Protein AF-A0A2H0B295-F1 (afdb_monomer_lite)

Organism: NCBI:txid1974498

pLDDT: mean 87.44, std 8.26, range [57.25, 97.62]

Sequence (193 aa):
MLQNPQTRKVIRENSISFNIDDLDSDPQNAINDTKAYLEPMGMGFTVTKPEDLDSPEFLAFLAEKGLVNADGKIKSELNIRLKPVKGFYGCYQHIREQAGSKTLAGKLKNGLKIIKEFVAQAELTITRVFNTNPSHPGSIGYIDRLFLYTEDGTPEKTMFIGGLRNLIPDGEVEMAKGNVHGNFAAIWAEIFA

Radius of gyration: 18.51 Å; chains: 1; bounding box: 46×40×47 Å

Secondary structure (DSSP, 8-state):
-TT-HHHHHHHHHT---TTB--TTS-TTSPPPB--GGGTTTTS-EEESSGGGGGSHHHHHHHHHTT-B-TTSPBPTTPEEEEEESSS--TTTT-EEEETT-HHHHHHHHHHTTT-S-EEEEEPPPPEEEEE--TTS-EEEEEEEEEEEEEGGG-GGGEEEEEEEEEEEETTSHHHHTT-----TTPEEEEE--

Structure (mmCIF, N/CA/C/O backbone):
data_AF-A0A2H0B295-F1
#
_entry.id   AF-A0A2H0B295-F1
#
loop_
_atom_site.group_PDB
_atom_site.id
_atom_site.type_symbol
_atom_site.label_atom_id
_atom_site.label_alt_id
_atom_site.label_comp_id
_atom_site.label_asym_id
_atom_site.label_entity_id
_atom_site.label_seq_id
_atom_site.pdbx_PDB_ins_code
_atom_site.Cartn_x
_atom_site.Cartn_y
_atom_site.Cartn_z
_atom_site.occupancy
_atom_site.B_iso_or_equiv
_atom_site.auth_seq_id
_atom_site.auth_comp_id
_atom_site.auth_asym_id
_atom_site.auth_atom_id
_atom_site.pdbx_PDB_model_num
ATOM 1 N N . MET A 1 1 ? 5.224 14.344 -13.507 1.00 57.25 1 MET A N 1
ATOM 2 C CA . MET A 1 1 ? 4.606 13.401 -14.465 1.00 57.25 1 MET A CA 1
ATOM 3 C C . MET A 1 1 ? 3.081 13.533 -14.483 1.00 57.25 1 MET A C 1
ATOM 5 O O . MET A 1 1 ? 2.553 13.987 -15.482 1.00 57.25 1 MET A O 1
ATOM 9 N N . LEU A 1 2 ? 2.370 13.274 -13.378 1.00 69.12 2 LEU A N 1
ATOM 10 C CA . LEU A 1 2 ? 0.892 13.252 -13.348 1.00 69.12 2 LEU A CA 1
ATOM 11 C C . LEU A 1 2 ? 0.185 14.620 -13.367 1.00 69.12 2 LEU A C 1
ATOM 13 O O . LEU A 1 2 ? -1.038 14.664 -13.402 1.00 69.12 2 LEU A O 1
ATOM 17 N N . GLN A 1 3 ? 0.925 15.732 -13.346 1.00 75.31 3 GLN A N 1
ATOM 18 C CA . GLN A 1 3 ? 0.353 17.085 -13.423 1.00 75.31 3 GLN A CA 1
ATOM 19 C C . GLN A 1 3 ? -0.032 17.484 -14.859 1.00 75.31 3 GLN A C 1
ATOM 21 O O . GLN A 1 3 ? -0.862 18.369 -15.041 1.00 75.31 3 GLN A O 1
ATOM 26 N N . ASN A 1 4 ? 0.511 16.804 -15.876 1.00 81.56 4 ASN A N 1
ATOM 27 C CA . ASN A 1 4 ? 0.214 17.072 -17.282 1.00 81.56 4 ASN A CA 1
ATOM 28 C C . ASN A 1 4 ? -1.041 16.285 -17.740 1.00 81.56 4 ASN A C 1
ATOM 30 O O . ASN A 1 4 ? -1.013 15.051 -17.691 1.00 81.56 4 ASN A O 1
ATOM 34 N N . PRO A 1 5 ? -2.113 16.956 -18.213 1.00 83.56 5 PRO A N 1
ATOM 35 C CA . PRO A 1 5 ? -3.332 16.294 -18.695 1.00 83.56 5 PRO A CA 1
ATOM 36 C C . PRO A 1 5 ? -3.104 15.321 -19.856 1.00 83.56 5 PRO A C 1
ATOM 38 O O . PRO A 1 5 ? -3.696 14.246 -19.879 1.00 83.56 5 PRO A O 1
ATOM 41 N N . GLN A 1 6 ? -2.205 15.647 -20.789 1.00 84.31 6 GLN A N 1
ATOM 42 C CA . GLN A 1 6 ? -1.896 14.784 -21.930 1.00 84.31 6 GLN A CA 1
ATOM 43 C C . GLN A 1 6 ? -1.222 13.488 -21.478 1.00 84.31 6 GLN A C 1
ATOM 45 O O . GLN A 1 6 ? -1.548 12.412 -21.967 1.00 84.31 6 GLN A O 1
ATOM 50 N N . THR A 1 7 ? -0.319 13.571 -20.497 1.00 81.69 7 THR A N 1
ATOM 51 C CA . THR A 1 7 ? 0.276 12.376 -19.888 1.00 81.69 7 THR A CA 1
ATOM 52 C C . THR A 1 7 ? -0.790 11.516 -19.213 1.00 81.69 7 THR A C 1
ATOM 54 O O . THR A 1 7 ? -0.750 10.297 -19.342 1.00 81.69 7 THR A O 1
ATOM 57 N N . ARG A 1 8 ? -1.768 12.127 -18.527 1.00 82.00 8 ARG A N 1
ATOM 58 C CA . ARG A 1 8 ? -2.858 11.373 -17.891 1.00 82.00 8 ARG A CA 1
ATOM 59 C C . ARG A 1 8 ? -3.751 10.669 -18.907 1.00 82.00 8 ARG A C 1
ATOM 61 O O . ARG A 1 8 ? -4.079 9.507 -18.696 1.00 82.00 8 ARG A O 1
ATOM 68 N N . LYS A 1 9 ? -4.077 11.340 -20.016 1.00 82.31 9 LYS A N 1
ATOM 69 C CA . LYS A 1 9 ? -4.817 10.749 -21.136 1.00 82.31 9 LYS A CA 1
ATOM 70 C C . LYS A 1 9 ? -4.123 9.490 -21.661 1.00 82.31 9 LYS A C 1
ATOM 72 O O . LYS A 1 9 ? -4.734 8.432 -21.683 1.00 82.31 9 LYS A O 1
ATOM 77 N N . VAL A 1 10 ? -2.828 9.590 -21.972 1.00 83.50 10 VAL A N 1
ATOM 78 C CA . VAL A 1 10 ? -2.042 8.447 -22.469 1.00 83.50 10 VAL A CA 1
ATOM 79 C C . VAL A 1 10 ? -2.017 7.299 -21.457 1.00 83.50 10 VAL A C 1
ATOM 81 O O . VAL A 1 10 ? -2.161 6.145 -21.847 1.00 83.50 10 VAL A O 1
ATOM 84 N N . ILE A 1 11 ? -1.861 7.588 -20.159 1.00 79.94 11 ILE A N 1
ATOM 85 C CA . ILE A 1 11 ? -1.873 6.544 -19.122 1.00 79.94 11 ILE A CA 1
ATOM 86 C C . ILE A 1 11 ? -3.221 5.820 -19.080 1.00 79.94 11 ILE A C 1
ATOM 88 O O . ILE A 1 11 ? -3.221 4.600 -18.979 1.00 79.94 11 ILE A O 1
ATOM 92 N N . ARG A 1 12 ? -4.348 6.537 -19.166 1.00 80.25 12 ARG A N 1
ATOM 93 C CA . ARG A 1 12 ? -5.683 5.919 -19.193 1.00 80.25 12 ARG A CA 1
ATOM 94 C C . ARG A 1 12 ? -5.852 5.039 -20.422 1.00 80.25 12 ARG A C 1
ATOM 96 O O . ARG A 1 12 ? -6.137 3.861 -20.268 1.00 80.25 12 ARG A O 1
ATOM 103 N N . GLU A 1 13 ? -5.556 5.579 -21.604 1.00 80.50 13 GLU A N 1
ATOM 104 C CA . GLU A 1 13 ? -5.661 4.872 -22.892 1.00 80.50 13 GLU A CA 1
ATOM 105 C C . GLU A 1 13 ? -4.840 3.576 -22.956 1.00 80.50 13 GLU A C 1
ATOM 107 O O . GLU A 1 13 ? -5.193 2.666 -23.698 1.00 80.50 13 GLU A O 1
ATOM 112 N N . ASN A 1 14 ? -3.750 3.487 -22.188 1.00 78.69 14 ASN A N 1
ATOM 113 C CA . ASN A 1 14 ? -2.835 2.343 -22.199 1.00 78.69 14 ASN A CA 1
ATOM 114 C C . ASN A 1 14 ? -2.855 1.537 -20.892 1.00 78.69 14 ASN A C 1
ATOM 116 O O . ASN A 1 14 ? -2.051 0.617 -20.726 1.00 78.69 14 ASN A O 1
ATOM 120 N N . SER A 1 15 ? -3.731 1.873 -19.941 1.00 73.94 15 SER A N 1
ATOM 121 C CA . SER A 1 15 ? -3.853 1.102 -18.712 1.00 73.94 15 SER A CA 1
ATOM 122 C C . SER A 1 15 ? -4.728 -0.120 -18.945 1.00 73.94 15 SER A C 1
ATOM 124 O O . SER A 1 15 ? -5.894 -0.018 -19.305 1.00 73.94 15 SER A O 1
ATOM 126 N N . ILE A 1 16 ? -4.159 -1.290 -18.676 1.00 66.69 16 ILE A N 1
ATOM 127 C CA . ILE A 1 16 ? -4.881 -2.568 -18.651 1.00 66.69 16 ILE A CA 1
ATOM 128 C C . ILE A 1 16 ? -5.424 -2.903 -17.255 1.00 66.69 16 ILE A C 1
ATOM 130 O O . ILE A 1 16 ? -5.994 -3.970 -17.043 1.00 66.69 16 ILE A O 1
ATOM 134 N N . SER A 1 17 ? -5.186 -2.039 -16.266 1.00 65.06 17 SER A N 1
ATOM 135 C CA . SER A 1 17 ? -5.441 -2.342 -14.862 1.00 65.06 17 SER A CA 1
ATOM 136 C C . SER A 1 17 ? -6.772 -1.742 -14.406 1.00 65.06 17 SER A C 1
ATOM 138 O O . SER A 1 17 ? -6.927 -0.522 -14.404 1.00 65.06 17 SER A O 1
ATOM 140 N N . PHE A 1 18 ? -7.698 -2.595 -13.951 1.00 62.62 18 PHE A N 1
ATOM 141 C CA . PHE A 1 18 ? -9.074 -2.252 -13.531 1.00 62.62 18 PHE A CA 1
ATOM 142 C C . PHE A 1 18 ? -9.196 -1.200 -12.414 1.00 62.62 18 PHE A C 1
ATOM 144 O O . PHE A 1 18 ? -10.295 -0.767 -12.065 1.00 62.62 18 PHE A O 1
ATOM 151 N N . ASN A 1 19 ? -8.083 -0.855 -11.774 1.00 68.75 19 ASN A N 1
ATOM 152 C CA . ASN A 1 19 ? -7.998 0.127 -10.704 1.00 68.75 19 ASN A CA 1
ATOM 153 C C . ASN A 1 19 ? -7.760 1.558 -11.202 1.00 68.75 19 ASN A C 1
ATOM 155 O O . ASN A 1 19 ? -7.982 2.485 -10.427 1.00 68.75 19 ASN A O 1
ATOM 159 N N . ILE A 1 20 ? -7.313 1.758 -12.442 1.00 72.56 20 ILE A N 1
ATOM 160 C CA . ILE A 1 20 ? -7.183 3.098 -13.025 1.00 72.56 20 ILE A CA 1
ATOM 161 C C . ILE A 1 20 ? -8.553 3.563 -13.546 1.00 72.56 20 ILE A C 1
ATOM 163 O O . ILE A 1 20 ? -9.372 2.723 -13.912 1.00 72.56 20 ILE A O 1
ATOM 167 N N . ASP A 1 21 ? -8.829 4.877 -13.496 1.00 71.25 21 ASP A N 1
ATOM 168 C CA . ASP A 1 21 ? -10.070 5.475 -14.033 1.00 71.25 21 ASP A CA 1
ATOM 169 C C . ASP A 1 21 ? -10.447 4.917 -15.417 1.00 71.25 21 ASP A C 1
ATOM 171 O O . ASP A 1 21 ? -9.576 4.498 -16.183 1.00 71.25 21 ASP A O 1
ATOM 175 N N . ASP A 1 22 ? -11.737 4.989 -15.761 1.00 67.50 22 ASP A N 1
ATOM 176 C CA . ASP A 1 22 ? -12.211 4.615 -17.092 1.00 67.50 22 ASP A CA 1
ATOM 177 C C . ASP A 1 22 ? -11.533 5.426 -18.216 1.00 67.50 22 ASP A C 1
ATOM 179 O O . ASP A 1 22 ? -11.008 6.531 -18.023 1.00 67.50 22 ASP A O 1
ATOM 183 N N . LEU A 1 23 ? -11.537 4.842 -19.417 1.00 63.62 23 LEU A N 1
ATOM 184 C CA . LEU A 1 23 ? -10.945 5.435 -20.620 1.00 63.62 23 LEU A CA 1
ATOM 185 C C . LEU A 1 23 ? -11.586 6.783 -20.989 1.00 63.62 23 LEU A C 1
ATOM 187 O O . LEU A 1 23 ? -10.915 7.641 -21.562 1.00 63.62 23 LEU A O 1
ATOM 191 N N . ASP A 1 24 ? -12.855 6.969 -20.623 1.00 66.31 24 ASP A N 1
ATOM 192 C CA . ASP A 1 24 ? -13.668 8.134 -20.975 1.00 66.31 24 ASP A CA 1
ATOM 193 C C . ASP A 1 24 ? -13.585 9.278 -19.946 1.00 66.31 24 ASP A C 1
ATOM 195 O O . ASP A 1 24 ? -14.167 10.349 -20.146 1.00 66.31 24 ASP A O 1
ATOM 199 N N . SER A 1 25 ? -12.845 9.097 -18.847 1.00 73.50 25 SER A N 1
ATOM 200 C CA . SER A 1 25 ? -12.681 10.129 -17.825 1.00 73.50 25 SER A CA 1
ATOM 201 C C . SER A 1 25 ? -11.920 11.349 -18.349 1.00 73.50 25 SER A C 1
ATOM 203 O O . SER A 1 25 ? -10.882 11.248 -19.011 1.00 73.50 25 SER A O 1
ATOM 205 N N . ASP A 1 26 ? -12.410 12.541 -17.985 1.00 79.19 26 ASP A N 1
ATOM 206 C CA . ASP A 1 26 ? -11.801 13.817 -18.373 1.00 79.19 26 ASP A CA 1
ATOM 207 C C . ASP A 1 26 ? -10.280 13.822 -18.069 1.00 79.19 26 ASP A C 1
ATOM 209 O O . ASP A 1 26 ? -9.867 13.645 -16.914 1.00 79.19 26 ASP A O 1
ATOM 213 N N . PRO A 1 27 ? -9.404 14.040 -19.071 1.00 75.56 27 PRO A N 1
ATOM 214 C CA . PRO A 1 27 ? -7.960 14.194 -18.885 1.00 75.56 27 PRO A CA 1
ATOM 215 C C . PRO A 1 27 ? -7.561 15.246 -17.841 1.00 75.56 27 PRO A C 1
ATOM 217 O O . PRO A 1 27 ? -6.470 15.168 -17.267 1.00 75.56 27 PRO A O 1
ATOM 220 N N . GLN A 1 28 ? -8.419 16.229 -17.563 1.00 79.94 28 GLN A N 1
ATOM 221 C CA . GLN A 1 28 ? -8.210 17.209 -16.499 1.00 79.94 28 GLN A CA 1
ATOM 222 C C . GLN A 1 28 ? -8.338 16.602 -15.102 1.00 79.94 28 GLN A C 1
ATOM 224 O O . GLN A 1 28 ? -7.628 17.037 -14.194 1.00 79.94 28 GLN A O 1
ATOM 229 N N . ASN A 1 29 ? -9.143 15.553 -14.939 1.00 79.25 29 ASN A N 1
ATOM 230 C CA . ASN A 1 29 ? -9.256 14.844 -13.673 1.00 79.25 29 ASN A CA 1
ATOM 231 C C . ASN A 1 29 ? -7.930 14.170 -13.320 1.00 79.25 29 ASN A C 1
ATOM 233 O O . ASN A 1 29 ? -7.246 13.592 -14.175 1.00 79.25 29 ASN A O 1
ATOM 237 N N . ALA A 1 30 ? -7.581 14.212 -12.036 1.00 78.38 30 ALA A N 1
ATOM 238 C CA . ALA A 1 30 ? -6.479 13.422 -11.511 1.00 78.38 30 ALA A CA 1
ATOM 239 C C . ALA A 1 30 ? -6.752 11.930 -11.737 1.00 78.38 30 ALA A C 1
ATOM 241 O O . ALA A 1 30 ? -7.899 11.503 -11.654 1.00 78.38 30 ALA A O 1
ATOM 242 N N . ILE A 1 31 ? -5.700 11.154 -12.013 1.00 78.69 31 ILE A N 1
ATOM 243 C CA . ILE A 1 31 ? -5.840 9.701 -12.114 1.00 78.69 31 ILE A CA 1
ATOM 244 C C . ILE A 1 31 ? -6.188 9.150 -10.734 1.00 78.69 31 ILE A C 1
ATOM 246 O O . ILE A 1 31 ? -5.482 9.414 -9.756 1.00 78.69 31 ILE A O 1
ATOM 250 N N . ASN A 1 32 ? -7.240 8.351 -10.668 1.00 80.62 32 ASN A N 1
ATOM 251 C CA . ASN A 1 32 ? -7.519 7.491 -9.537 1.00 80.62 32 ASN A CA 1
ATOM 252 C C . ASN A 1 32 ? -6.853 6.127 -9.726 1.00 80.62 32 ASN A C 1
ATOM 254 O O . ASN A 1 32 ? -6.849 5.577 -10.818 1.00 80.62 32 ASN A O 1
ATOM 258 N N . ASP A 1 33 ? -6.324 5.575 -8.643 1.00 82.75 33 ASP A N 1
ATOM 259 C CA . ASP A 1 33 ? -5.921 4.175 -8.546 1.00 82.75 33 ASP A CA 1
ATOM 260 C C . ASP A 1 33 ? -6.749 3.581 -7.407 1.00 82.75 33 ASP A C 1
ATOM 262 O O . ASP A 1 33 ? -6.395 3.735 -6.233 1.00 82.75 33 ASP A O 1
ATOM 266 N N . THR A 1 34 ? -7.911 3.010 -7.722 1.00 87.56 34 THR A N 1
ATOM 267 C CA . THR A 1 34 ? -8.826 2.560 -6.682 1.00 87.56 34 THR A CA 1
ATOM 268 C C . THR A 1 34 ? -8.289 1.344 -5.941 1.00 87.56 34 THR A C 1
ATOM 270 O O . THR A 1 34 ? -7.825 0.368 -6.525 1.00 87.56 34 THR A O 1
ATOM 273 N N . LYS A 1 35 ? -8.396 1.395 -4.614 1.00 90.06 35 LYS A N 1
ATOM 274 C CA . LYS A 1 35 ? -8.066 0.276 -3.725 1.00 90.06 35 LYS A CA 1
ATOM 275 C C . LYS A 1 35 ? -9.303 -0.493 -3.252 1.00 90.06 35 LYS A C 1
ATOM 277 O O . LYS A 1 35 ? -9.174 -1.338 -2.374 1.00 90.06 35 LYS A O 1
ATOM 282 N N . ALA A 1 36 ? -10.476 -0.236 -3.842 1.00 88.94 36 ALA A N 1
ATOM 283 C CA . ALA A 1 36 ? -11.745 -0.846 -3.432 1.00 88.94 36 ALA A CA 1
ATOM 284 C C . ALA A 1 36 ? -11.720 -2.379 -3.511 1.00 88.94 36 ALA A C 1
ATOM 286 O O . ALA A 1 36 ? -12.341 -3.054 -2.702 1.00 88.94 36 ALA A O 1
ATOM 287 N N . TYR A 1 37 ? -10.949 -2.936 -4.445 1.00 87.75 37 TYR A N 1
ATOM 288 C CA . TYR A 1 37 ? -10.830 -4.382 -4.624 1.00 87.75 37 TYR A CA 1
ATOM 289 C C . TYR A 1 37 ? -9.989 -5.074 -3.540 1.00 87.75 37 TYR A C 1
ATOM 291 O O . TYR A 1 37 ? -10.018 -6.296 -3.435 1.00 87.75 37 TYR A O 1
ATOM 299 N N . LEU A 1 38 ? -9.222 -4.334 -2.729 1.00 91.25 38 LEU A N 1
ATOM 300 C CA . LEU A 1 38 ? -8.347 -4.941 -1.721 1.00 91.25 38 LEU A CA 1
ATOM 301 C C . LEU A 1 38 ? -9.131 -5.651 -0.613 1.00 91.25 38 LEU A C 1
ATOM 303 O O . LEU A 1 38 ? -8.669 -6.676 -0.122 1.00 91.25 38 LEU A O 1
ATOM 307 N N . GLU A 1 39 ? -10.293 -5.129 -0.231 1.00 92.19 39 GLU A N 1
ATOM 308 C CA . GLU A 1 39 ? -11.164 -5.766 0.759 1.00 92.19 39 GLU A CA 1
ATOM 309 C C . GLU A 1 39 ? -11.788 -7.080 0.258 1.00 92.19 39 GLU A C 1
ATOM 311 O O . GLU A 1 39 ? -11.559 -8.101 0.905 1.00 92.19 39 GLU A O 1
ATOM 316 N N . PRO A 1 40 ? -12.475 -7.144 -0.904 1.00 90.12 40 PRO A N 1
ATOM 317 C CA . PRO A 1 40 ? -13.020 -8.407 -1.406 1.00 90.12 40 PRO A CA 1
ATOM 318 C C . PRO A 1 40 ? -11.942 -9.443 -1.763 1.00 90.12 40 PRO A C 1
ATOM 320 O O . PRO A 1 40 ? -12.227 -10.635 -1.753 1.00 90.12 40 PRO A O 1
ATOM 323 N N . MET A 1 41 ? -10.696 -9.026 -2.027 1.00 88.06 41 MET A N 1
ATOM 324 C CA . MET A 1 41 ? -9.552 -9.944 -2.163 1.00 88.06 41 MET A CA 1
ATOM 325 C C . MET A 1 41 ? -8.996 -10.439 -0.812 1.00 88.06 41 MET A C 1
ATOM 327 O O . MET A 1 41 ? -7.999 -11.159 -0.785 1.00 88.06 41 MET A O 1
ATOM 331 N N . GLY A 1 42 ? -9.568 -10.018 0.320 1.00 91.06 42 GLY A N 1
ATOM 332 C CA . GLY A 1 42 ? -9.078 -10.346 1.661 1.00 91.06 42 GLY A CA 1
ATOM 333 C C . GLY A 1 42 ? -7.696 -9.760 1.959 1.00 91.06 42 GLY A C 1
ATOM 334 O O . GLY A 1 42 ? -6.986 -10.243 2.841 1.00 91.06 42 GLY A O 1
ATOM 335 N N . MET A 1 43 ? -7.267 -8.749 1.203 1.00 92.62 43 MET A N 1
ATOM 336 C CA . MET A 1 43 ? -5.954 -8.124 1.340 1.00 92.62 43 MET A CA 1
ATOM 337 C C . MET A 1 43 ? -5.991 -6.895 2.243 1.00 92.62 43 MET A C 1
ATOM 339 O O . MET A 1 43 ? -4.938 -6.488 2.728 1.00 92.62 43 MET A O 1
ATOM 343 N N . GLY A 1 44 ? -7.153 -6.287 2.462 1.00 95.62 44 GLY A N 1
ATOM 344 C CA . GLY A 1 44 ? -7.309 -5.109 3.306 1.00 95.62 44 GLY A CA 1
ATOM 345 C C . GLY A 1 44 ? -8.661 -5.053 3.998 1.00 95.62 44 GLY A C 1
ATOM 346 O O . GLY A 1 44 ? -9.526 -5.880 3.741 1.00 95.62 44 GLY A O 1
ATOM 347 N N . PHE A 1 45 ? -8.816 -4.064 4.869 1.00 97.31 45 PHE A N 1
ATOM 348 C CA . PHE A 1 45 ? -10.031 -3.821 5.637 1.00 97.31 45 PHE A CA 1
ATOM 349 C C . PHE A 1 45 ? -10.496 -2.383 5.430 1.00 97.31 45 PHE A C 1
ATOM 351 O O . PHE A 1 45 ? -9.687 -1.459 5.567 1.00 97.31 45 PHE A O 1
ATOM 358 N N . THR A 1 46 ? -11.762 -2.175 5.087 1.00 97.31 46 THR A N 1
ATOM 359 C CA . THR A 1 46 ? -12.289 -0.832 4.840 1.00 97.31 46 THR A CA 1
ATOM 360 C C . THR A 1 46 ? -12.474 -0.055 6.142 1.00 97.31 46 THR A C 1
ATOM 362 O O . THR A 1 46 ? -13.013 -0.541 7.128 1.00 97.31 46 THR A O 1
ATOM 365 N N . VAL A 1 47 ? -12.013 1.193 6.141 1.00 97.62 47 VAL A N 1
ATOM 366 C CA . VAL A 1 47 ? -12.028 2.118 7.274 1.00 97.62 47 VAL A CA 1
ATOM 367 C C . VAL A 1 47 ? -12.692 3.416 6.834 1.00 97.62 47 VAL A C 1
ATOM 369 O O . VAL A 1 47 ? -12.164 4.171 6.011 1.00 97.62 47 VAL A O 1
ATOM 372 N N . THR A 1 48 ? -13.848 3.693 7.420 1.00 96.69 48 THR A N 1
ATOM 373 C CA . THR A 1 48 ? -14.674 4.883 7.157 1.00 96.69 48 THR A CA 1
ATOM 374 C C . THR A 1 48 ? -14.701 5.843 8.341 1.00 96.69 48 THR A C 1
ATOM 376 O O . THR A 1 48 ? -15.000 7.027 8.182 1.00 96.69 48 THR A O 1
ATOM 379 N N . LYS A 1 49 ? -14.350 5.356 9.533 1.00 95.31 49 LYS A N 1
ATOM 380 C CA . LYS A 1 49 ? -14.277 6.131 10.772 1.00 95.31 49 LYS A CA 1
ATOM 381 C C . LYS A 1 49 ? -13.155 5.604 11.680 1.00 95.31 49 LYS A C 1
ATOM 383 O O . LYS A 1 49 ? -12.751 4.452 11.535 1.00 95.31 49 LYS A O 1
ATOM 388 N N . PRO A 1 50 ? -12.608 6.420 12.601 1.00 94.31 50 PRO A N 1
ATOM 389 C CA . PRO A 1 50 ? -11.512 5.989 13.469 1.00 94.31 50 PRO A CA 1
ATOM 390 C C . PRO A 1 50 ? -11.812 4.739 14.297 1.00 94.31 50 PRO A C 1
ATOM 392 O O . PRO A 1 50 ? -10.914 3.932 14.509 1.00 94.31 50 PRO A O 1
ATOM 395 N N . GLU A 1 51 ? -13.065 4.566 14.713 1.00 94.44 51 GLU A N 1
ATOM 396 C CA . GLU A 1 51 ? -13.520 3.453 15.548 1.00 94.44 51 GLU A CA 1
ATOM 397 C C . GLU A 1 51 ? -13.436 2.099 14.829 1.00 94.44 51 GLU A C 1
ATOM 399 O O . GLU A 1 51 ? -13.383 1.062 15.485 1.00 94.44 51 GLU A O 1
ATOM 404 N N . ASP A 1 52 ? -13.378 2.091 13.493 1.00 96.06 52 ASP A N 1
ATOM 405 C CA . ASP A 1 52 ? -13.234 0.858 12.713 1.00 96.06 52 ASP A CA 1
ATOM 406 C C . ASP A 1 52 ? -11.895 0.159 13.014 1.00 96.06 52 ASP A C 1
ATOM 408 O O . ASP A 1 52 ? -11.821 -1.066 12.962 1.00 96.06 52 ASP A O 1
ATOM 412 N N . LEU A 1 53 ? -10.852 0.909 13.400 1.00 93.81 53 LEU A N 1
ATOM 413 C CA . LEU A 1 53 ? -9.540 0.357 13.773 1.00 93.81 53 LEU A CA 1
ATOM 414 C C . LEU A 1 53 ? -9.523 -0.368 15.126 1.00 93.81 53 LEU A C 1
ATOM 416 O O . LEU A 1 53 ? -8.541 -1.039 15.436 1.00 93.81 53 LEU A O 1
ATOM 420 N N . ASP A 1 54 ? -10.587 -0.235 15.913 1.00 91.69 54 ASP A N 1
ATOM 421 C CA . ASP A 1 54 ? -10.766 -0.926 17.192 1.00 91.69 54 ASP A CA 1
ATOM 422 C C . ASP A 1 54 ? -11.920 -1.947 17.121 1.00 91.69 54 ASP A C 1
ATOM 424 O O . ASP A 1 54 ? -12.295 -2.551 18.129 1.00 91.69 54 ASP A O 1
ATOM 428 N N . SER A 1 55 ? -12.506 -2.136 15.933 1.00 94.38 55 SER A N 1
ATOM 429 C CA . SER A 1 55 ? -13.654 -3.017 15.732 1.00 94.38 55 SER A CA 1
ATOM 430 C C . SER A 1 55 ? -13.275 -4.503 15.859 1.00 94.38 55 SER A C 1
ATOM 432 O O . SER A 1 55 ? -12.163 -4.897 15.481 1.00 94.38 55 SER A O 1
ATOM 434 N N . PRO A 1 56 ? -14.186 -5.364 16.356 1.00 94.75 56 PRO A N 1
ATOM 435 C CA . PRO A 1 56 ? -13.979 -6.812 16.359 1.00 94.75 56 PRO A CA 1
ATOM 436 C C . PRO A 1 56 ? -13.654 -7.376 14.971 1.00 94.75 56 PRO A C 1
ATOM 438 O O . PRO A 1 56 ? -12.842 -8.291 14.852 1.00 94.75 56 PRO A O 1
ATOM 441 N N . GLU A 1 57 ? -14.247 -6.812 13.921 1.00 95.44 57 GLU A N 1
ATOM 442 C CA . GLU A 1 57 ? -14.048 -7.214 12.532 1.00 95.44 57 GLU A CA 1
ATOM 443 C C . GLU A 1 57 ? -12.626 -6.899 12.055 1.00 95.44 57 GLU A C 1
ATOM 445 O O . GLU A 1 57 ? -11.982 -7.741 11.427 1.00 95.44 57 GLU A O 1
ATOM 450 N N . PHE A 1 58 ? -12.089 -5.729 12.408 1.00 95.31 58 PHE A N 1
ATOM 451 C CA . PHE A 1 58 ? -10.705 -5.384 12.091 1.00 95.31 58 PHE A CA 1
ATOM 452 C C . PHE A 1 58 ? -9.708 -6.266 12.849 1.00 95.31 58 PHE A C 1
ATOM 454 O O . PHE A 1 58 ? -8.719 -6.727 12.275 1.00 95.31 58 PHE A O 1
ATOM 461 N N . LEU A 1 59 ? -9.975 -6.560 14.125 1.00 94.00 59 LEU A N 1
ATOM 462 C CA . LEU A 1 59 ? -9.154 -7.490 14.904 1.00 94.00 59 LEU A CA 1
ATOM 463 C C . LEU A 1 59 ? -9.192 -8.906 14.321 1.00 94.00 59 LEU A C 1
ATOM 465 O O . LEU A 1 59 ? -8.149 -9.554 14.245 1.00 94.00 59 LEU A O 1
ATOM 469 N N . ALA A 1 60 ? -10.357 -9.369 13.861 1.00 94.31 60 ALA A N 1
ATOM 470 C CA . ALA A 1 60 ? -10.498 -10.651 13.176 1.00 94.31 60 ALA A CA 1
ATOM 471 C C . ALA A 1 60 ? -9.704 -10.677 11.861 1.00 94.31 60 ALA A C 1
ATOM 473 O O . ALA A 1 60 ? -8.962 -11.630 11.618 1.00 94.31 60 ALA A O 1
ATOM 474 N N . PHE A 1 61 ? -9.773 -9.605 11.066 1.00 95.56 61 PHE A N 1
ATOM 475 C CA . PHE A 1 61 ? -8.956 -9.442 9.862 1.00 95.56 61 PHE A CA 1
ATOM 476 C C . PHE A 1 61 ? -7.454 -9.538 10.178 1.00 95.56 61 PHE A C 1
ATOM 478 O O . PHE A 1 61 ? -6.728 -10.295 9.534 1.00 95.56 61 PHE A O 1
ATOM 485 N N . LEU A 1 62 ? -6.968 -8.828 11.201 1.00 95.12 62 LEU A N 1
ATOM 486 C CA . LEU A 1 62 ? -5.561 -8.906 11.608 1.00 95.12 62 LEU A CA 1
ATOM 487 C C . LEU A 1 62 ? -5.179 -10.295 12.139 1.00 95.12 62 LEU A C 1
ATOM 489 O O . LEU A 1 62 ? -4.063 -10.761 11.889 1.00 95.12 62 LEU A O 1
ATOM 493 N N . ALA A 1 63 ? -6.081 -10.963 12.858 1.00 94.31 63 ALA A N 1
ATOM 494 C CA . ALA A 1 63 ? -5.860 -12.303 13.389 1.00 94.31 63 ALA A CA 1
ATOM 495 C C . ALA A 1 63 ? -5.729 -13.344 12.268 1.00 94.31 63 ALA A C 1
ATOM 497 O O . ALA A 1 63 ? -4.810 -14.160 12.315 1.00 94.31 63 ALA A O 1
ATOM 498 N N . GLU A 1 64 ? -6.560 -13.265 11.225 1.00 94.19 64 GLU A N 1
ATOM 499 C CA . GLU A 1 64 ? -6.463 -14.120 10.032 1.00 94.19 64 GLU A CA 1
ATOM 500 C C . GLU A 1 64 ? -5.094 -13.986 9.346 1.00 94.19 64 GLU A C 1
ATOM 502 O O . GLU A 1 64 ? -4.536 -14.959 8.841 1.00 94.19 64 GLU A O 1
ATOM 507 N N . LYS A 1 65 ? -4.500 -12.787 9.382 1.00 91.94 65 LYS A N 1
ATOM 508 C CA . LYS A 1 65 ? -3.151 -12.527 8.853 1.00 91.94 65 LYS A CA 1
ATOM 509 C C . LYS A 1 65 ? -2.022 -12.861 9.836 1.00 91.94 65 LYS A C 1
ATOM 511 O O . LYS A 1 65 ? -0.857 -12.608 9.532 1.00 91.94 65 LYS A O 1
ATOM 516 N N . GLY A 1 66 ? -2.332 -13.401 11.016 1.00 93.75 66 GLY A N 1
ATOM 517 C CA . GLY A 1 66 ? -1.343 -13.741 12.043 1.00 93.75 66 GLY A CA 1
ATOM 518 C C . GLY A 1 66 ? -0.671 -12.521 12.686 1.00 93.75 66 GLY A C 1
ATOM 519 O O . GLY A 1 66 ? 0.471 -12.610 13.146 1.00 93.75 66 GLY A O 1
ATOM 520 N N . LEU A 1 67 ? -1.347 -11.368 12.703 1.00 94.44 67 LEU A N 1
ATOM 521 C CA . LEU A 1 67 ? -0.831 -10.080 13.196 1.00 94.44 67 LEU A CA 1
ATOM 522 C C . LEU A 1 67 ? -1.322 -9.726 14.608 1.00 94.44 67 LEU A C 1
ATOM 524 O O . LEU A 1 67 ? -1.081 -8.627 15.113 1.00 94.44 67 LEU A O 1
ATOM 528 N N . VAL A 1 68 ? -1.987 -10.680 15.250 1.00 93.25 68 VAL A N 1
ATOM 529 C CA . VAL A 1 68 ? -2.485 -10.615 16.623 1.00 93.25 68 VAL A CA 1
ATOM 530 C C . VAL A 1 68 ? -1.743 -11.671 17.449 1.00 93.25 68 VAL A C 1
ATOM 532 O O . VAL A 1 68 ? -1.381 -12.734 16.943 1.00 93.25 68 VAL A O 1
ATOM 535 N N . ASN A 1 69 ? -1.452 -11.354 18.706 1.00 90.62 69 ASN A N 1
ATOM 536 C CA . ASN A 1 69 ? -0.836 -12.256 19.673 1.00 90.62 69 ASN A CA 1
ATOM 537 C C . ASN A 1 69 ? -1.840 -13.305 20.177 1.00 90.62 69 ASN A C 1
ATOM 539 O O . ASN A 1 69 ? -3.050 -13.157 20.028 1.00 90.62 69 ASN A O 1
ATOM 543 N N . ALA A 1 70 ? -1.347 -14.349 20.850 1.00 88.56 70 ALA A N 1
ATOM 544 C CA . ALA A 1 70 ? -2.205 -15.384 21.439 1.00 88.56 70 ALA A CA 1
ATOM 545 C C . ALA A 1 70 ? -3.196 -14.843 22.494 1.00 88.56 70 ALA A C 1
ATOM 547 O O . ALA A 1 70 ? -4.209 -15.481 22.760 1.00 88.56 70 ALA A O 1
ATOM 548 N N . ASP A 1 71 ? -2.925 -13.668 23.077 1.00 88.19 71 ASP A N 1
ATOM 549 C CA . ASP A 1 71 ? -3.809 -12.975 24.024 1.00 88.19 71 ASP A CA 1
ATOM 550 C C . ASP A 1 71 ? -4.863 -12.077 23.344 1.00 88.19 71 ASP A C 1
ATOM 552 O O . ASP A 1 71 ? -5.576 -11.339 24.024 1.00 88.19 71 ASP A O 1
ATOM 556 N N . GLY A 1 72 ? -4.958 -12.116 22.010 1.00 84.56 72 GLY A N 1
ATOM 557 C CA . GLY A 1 72 ? -5.925 -11.342 21.233 1.00 84.56 72 GLY A CA 1
ATOM 558 C C . GLY A 1 72 ? -5.531 -9.882 20.997 1.00 84.56 72 GLY A C 1
ATOM 559 O O . GLY A 1 72 ? -6.310 -9.136 20.405 1.00 84.56 72 GLY A O 1
ATOM 560 N N . LYS A 1 73 ? -4.337 -9.445 21.419 1.00 88.88 73 LYS A N 1
ATOM 561 C CA . LYS A 1 73 ? -3.863 -8.071 21.190 1.00 88.88 73 LYS A CA 1
ATOM 562 C C . LYS A 1 73 ? -3.069 -7.943 19.902 1.00 88.88 73 LYS A C 1
ATOM 564 O O . LYS A 1 73 ? -2.285 -8.824 19.556 1.00 88.88 73 LYS A O 1
ATOM 569 N N . ILE A 1 74 ? -3.215 -6.806 19.225 1.00 91.19 74 ILE A N 1
ATOM 570 C CA . ILE A 1 74 ? -2.397 -6.467 18.056 1.00 91.19 74 ILE A CA 1
ATOM 571 C C . ILE A 1 74 ? -0.914 -6.465 18.456 1.00 91.19 74 ILE A C 1
ATOM 573 O O . ILE A 1 74 ? -0.551 -5.954 19.520 1.00 91.19 74 ILE A O 1
ATOM 577 N N . LYS A 1 75 ? -0.056 -7.040 17.608 1.00 91.69 75 LYS A N 1
ATOM 578 C CA . LYS A 1 75 ? 1.400 -7.023 17.797 1.00 91.69 75 LYS A CA 1
ATOM 579 C C . LYS A 1 75 ? 1.914 -5.589 17.921 1.00 91.69 75 LYS A C 1
ATOM 581 O O . LYS A 1 75 ? 1.556 -4.729 17.119 1.00 91.69 75 LYS A O 1
ATOM 586 N N . SER A 1 76 ? 2.738 -5.317 18.930 1.00 88.38 76 SER A N 1
ATOM 587 C CA . SER A 1 76 ? 3.134 -3.946 19.269 1.00 88.38 76 SER A CA 1
ATOM 588 C C . SER A 1 76 ? 4.007 -3.307 18.191 1.00 88.38 76 SER A C 1
ATOM 590 O O . SER A 1 76 ? 3.971 -2.098 18.013 1.00 88.38 76 SER A O 1
ATOM 592 N N . GLU A 1 77 ? 4.753 -4.096 17.432 1.00 89.81 77 GLU A N 1
ATOM 593 C CA . GLU A 1 77 ? 5.571 -3.666 16.302 1.00 89.81 77 GLU A CA 1
ATOM 594 C C . GLU A 1 77 ? 4.778 -3.461 15.001 1.00 89.81 77 GLU A C 1
ATOM 596 O O . GLU A 1 77 ? 5.347 -3.019 14.000 1.00 89.81 77 GLU A O 1
ATOM 601 N N . LEU A 1 78 ? 3.478 -3.784 14.984 1.00 93.81 78 LEU A N 1
ATOM 602 C CA . LEU A 1 78 ? 2.678 -3.705 13.771 1.00 93.81 78 LEU A CA 1
ATOM 603 C C . LEU A 1 78 ? 2.459 -2.250 13.360 1.00 93.81 78 LEU A C 1
ATOM 605 O O . LEU A 1 78 ? 1.779 -1.484 14.042 1.00 93.81 78 LEU A O 1
ATOM 609 N N . ASN A 1 79 ? 2.953 -1.902 12.178 1.00 95.75 79 ASN A N 1
ATOM 610 C CA . ASN A 1 79 ? 2.541 -0.694 11.481 1.00 95.75 79 ASN A CA 1
ATOM 611 C C . ASN A 1 79 ? 1.365 -1.005 10.554 1.00 95.75 79 ASN A C 1
ATOM 613 O O . ASN A 1 79 ? 1.370 -2.004 9.836 1.00 95.75 79 ASN A O 1
ATOM 617 N N . ILE A 1 80 ? 0.374 -0.121 10.545 1.00 95.94 80 ILE A N 1
ATOM 618 C CA . ILE A 1 80 ? -0.746 -0.139 9.609 1.00 95.94 80 ILE A CA 1
ATOM 619 C C . ILE A 1 80 ? -0.515 0.932 8.556 1.00 95.94 80 ILE A C 1
ATOM 621 O O . ILE A 1 80 ? -0.136 2.071 8.849 1.00 95.94 80 ILE A O 1
ATOM 625 N N . ARG A 1 81 ? -0.799 0.567 7.312 1.00 95.88 81 ARG A N 1
ATOM 626 C CA . ARG A 1 81 ? -0.897 1.482 6.191 1.00 95.88 81 ARG A CA 1
ATOM 627 C C . ARG A 1 81 ? -2.349 1.654 5.782 1.00 95.88 81 ARG A C 1
ATOM 629 O O . ARG A 1 81 ? -2.984 0.714 5.314 1.00 95.88 81 ARG A O 1
ATOM 636 N N . LEU A 1 82 ? -2.836 2.883 5.892 1.00 96.88 82 LEU A N 1
ATOM 637 C CA . LEU A 1 82 ? -4.126 3.305 5.364 1.00 96.88 82 LEU A CA 1
ATOM 638 C C . LEU A 1 82 ? -3.924 3.883 3.966 1.00 96.88 82 LEU A C 1
ATOM 640 O O . LEU A 1 82 ? -3.139 4.819 3.773 1.00 96.88 82 LEU A O 1
ATOM 644 N N . LYS A 1 83 ? -4.636 3.326 2.991 1.00 95.44 83 LYS A N 1
ATOM 645 C CA . LYS A 1 83 ? -4.588 3.718 1.581 1.00 95.44 83 LYS A CA 1
ATOM 646 C C . LYS A 1 83 ? -5.938 4.330 1.187 1.00 95.44 83 LYS A C 1
ATOM 648 O O . LYS A 1 83 ? -6.940 3.643 1.347 1.00 95.44 83 LYS A O 1
ATOM 653 N N . PRO A 1 84 ? -6.008 5.575 0.685 1.00 94.56 84 PRO A N 1
ATOM 654 C CA . PRO A 1 84 ? -7.256 6.164 0.203 1.00 94.56 84 PRO A CA 1
ATOM 655 C C . PRO A 1 84 ? -7.906 5.279 -0.856 1.00 94.56 84 PRO A C 1
ATOM 657 O O . PRO A 1 84 ? -7.241 4.921 -1.824 1.00 94.56 84 PRO A O 1
ATOM 660 N N . VAL A 1 85 ? -9.187 4.941 -0.714 1.00 91.94 85 VAL A N 1
ATOM 661 C CA . VAL A 1 85 ? -9.853 4.016 -1.650 1.00 91.94 85 VAL A CA 1
ATOM 662 C C . VAL A 1 85 ? -10.061 4.639 -3.026 1.00 91.94 85 VAL A C 1
ATOM 664 O O . VAL A 1 85 ? -9.985 3.935 -4.036 1.00 91.94 85 VAL A O 1
ATOM 667 N N . LYS A 1 86 ? -10.311 5.952 -3.074 1.00 88.12 86 LYS A N 1
ATOM 668 C CA . LYS A 1 86 ? -10.536 6.730 -4.299 1.00 88.12 86 LYS A CA 1
ATOM 669 C C . LYS A 1 86 ? -9.901 8.119 -4.204 1.00 88.12 86 LYS A C 1
ATOM 671 O O . LYS A 1 86 ? -9.600 8.605 -3.115 1.00 88.12 86 LYS A O 1
ATOM 676 N N . GLY A 1 87 ? -9.749 8.768 -5.355 1.00 81.38 87 GLY A N 1
ATOM 677 C CA . GLY A 1 87 ? -9.311 10.157 -5.507 1.00 81.38 87 GLY A CA 1
ATOM 678 C C . GLY A 1 87 ? -7.795 10.362 -5.507 1.00 81.38 87 GLY A C 1
ATOM 679 O O . GLY A 1 87 ? -7.346 11.486 -5.714 1.00 81.38 87 GLY A O 1
ATOM 680 N N . PHE A 1 88 ? -7.002 9.304 -5.297 1.00 83.56 88 PHE A N 1
ATOM 681 C CA . PHE A 1 88 ? -5.543 9.398 -5.238 1.00 83.56 88 PHE A CA 1
ATOM 682 C C . PHE A 1 88 ? -4.865 8.254 -5.985 1.00 83.56 88 PHE A C 1
ATOM 684 O O . PHE A 1 88 ? -5.189 7.078 -5.811 1.00 83.56 88 PHE A O 1
ATOM 691 N N . TYR A 1 89 ? -3.865 8.620 -6.781 1.00 80.69 89 TYR A N 1
ATOM 692 C CA . TYR A 1 89 ? -3.024 7.674 -7.497 1.00 80.69 89 TYR A CA 1
ATOM 693 C C . TYR A 1 89 ? -1.928 7.078 -6.600 1.00 80.69 89 TYR A C 1
ATOM 695 O O . TYR A 1 89 ? -1.310 7.786 -5.802 1.00 80.69 89 TYR A O 1
ATOM 703 N N . GLY A 1 90 ? -1.612 5.794 -6.777 1.00 80.88 90 GLY A N 1
ATOM 704 C CA . GLY A 1 90 ? -0.399 5.182 -6.237 1.00 80.88 90 GLY A CA 1
ATOM 705 C C . GLY A 1 90 ? -0.309 5.227 -4.711 1.00 80.88 90 GLY A C 1
ATOM 706 O O . GLY A 1 90 ? -1.165 4.681 -4.018 1.00 80.88 90 GLY A O 1
ATOM 707 N N . CYS A 1 91 ? 0.773 5.819 -4.192 1.00 82.19 91 CYS A N 1
ATOM 708 C CA . CYS A 1 91 ? 1.111 5.844 -2.764 1.00 82.19 91 CYS A CA 1
ATOM 709 C C . CYS A 1 91 ? 0.870 7.185 -2.055 1.00 82.19 91 CYS A C 1
ATOM 711 O O . CYS A 1 91 ? 1.278 7.358 -0.902 1.00 82.19 91 CYS A O 1
ATOM 713 N N . TYR A 1 92 ? 0.253 8.147 -2.738 1.00 83.81 92 TYR A N 1
ATOM 714 C CA . TYR A 1 92 ? 0.031 9.484 -2.198 1.00 83.81 92 TYR A CA 1
ATOM 715 C C . TYR A 1 92 ? -1.103 9.496 -1.165 1.00 83.81 92 TYR A C 1
ATOM 717 O O . TYR A 1 92 ? -2.048 8.720 -1.261 1.00 83.81 92 TYR A O 1
ATOM 725 N N . GLN A 1 93 ? -0.992 10.378 -0.163 1.00 89.38 93 GLN A N 1
ATOM 726 C CA . GLN A 1 93 ? -1.930 10.489 0.972 1.00 89.38 93 GLN A CA 1
ATOM 727 C C . GLN A 1 93 ? -2.083 9.214 1.820 1.00 89.38 93 GLN A C 1
ATOM 729 O O . GLN A 1 93 ? -3.010 9.090 2.618 1.00 89.38 93 GLN A O 1
ATOM 734 N N . HIS A 1 94 ? -1.157 8.267 1.683 1.00 93.44 94 HIS A N 1
ATOM 735 C CA . HIS A 1 94 ? -1.120 7.098 2.547 1.00 93.44 94 HIS A CA 1
ATOM 736 C C . HIS A 1 94 ? -0.687 7.491 3.957 1.00 93.44 94 HIS A C 1
ATOM 738 O O . HIS A 1 94 ? 0.319 8.182 4.136 1.00 93.44 94 HIS A O 1
ATOM 744 N N . ILE A 1 95 ? -1.405 6.992 4.958 1.00 95.38 95 ILE A N 1
ATOM 745 C CA . ILE A 1 95 ? -1.003 7.102 6.360 1.00 95.38 95 ILE A CA 1
ATOM 746 C C . ILE A 1 95 ? -0.287 5.808 6.720 1.00 95.38 95 ILE A C 1
ATOM 748 O O . ILE A 1 95 ? -0.780 4.729 6.411 1.00 95.38 95 ILE A O 1
ATOM 752 N N . ARG A 1 96 ? 0.879 5.918 7.350 1.00 94.94 96 ARG A N 1
ATOM 753 C CA . ARG A 1 96 ? 1.655 4.788 7.865 1.00 94.94 96 ARG A CA 1
ATOM 754 C C . ARG A 1 96 ? 1.994 5.096 9.305 1.00 94.94 96 ARG A C 1
ATOM 756 O O . ARG A 1 96 ? 2.686 6.081 9.547 1.00 94.94 96 ARG A O 1
ATOM 763 N N . GLU A 1 97 ? 1.461 4.317 10.228 1.00 96.25 97 GLU A N 1
ATOM 764 C CA . GLU A 1 97 ? 1.679 4.509 11.659 1.00 96.25 97 GLU A CA 1
ATOM 765 C C . GLU A 1 97 ? 1.518 3.196 12.415 1.00 96.25 97 GLU A C 1
ATOM 767 O O . GLU A 1 97 ? 0.892 2.255 11.927 1.00 96.25 97 GLU A O 1
ATOM 772 N N . GLN A 1 98 ? 2.039 3.167 13.636 1.00 95.50 98 GLN A N 1
ATOM 773 C CA . GLN A 1 98 ? 1.886 2.040 14.547 1.00 95.50 98 GLN A CA 1
ATOM 774 C C . GLN A 1 98 ? 0.407 1.801 14.886 1.00 95.50 98 GLN A C 1
ATOM 776 O O . GLN A 1 98 ? -0.336 2.747 15.189 1.00 95.50 98 GLN A O 1
ATOM 781 N N . ALA A 1 99 ? -0.015 0.537 14.849 1.00 93.88 99 ALA A N 1
ATOM 782 C CA . ALA A 1 99 ? -1.359 0.104 15.210 1.00 93.88 99 ALA A CA 1
ATOM 783 C C . ALA A 1 99 ? -1.700 0.508 16.655 1.00 93.88 99 ALA A C 1
ATOM 785 O O . ALA A 1 99 ? -0.846 0.469 17.540 1.00 93.88 99 ALA A O 1
ATOM 786 N N . GLY A 1 100 ? -2.942 0.937 16.894 1.00 89.69 100 GLY A N 1
ATOM 787 C CA . GLY A 1 100 ? -3.401 1.388 18.216 1.00 89.69 100 GLY A CA 1
ATOM 788 C C . GLY A 1 100 ? -2.772 2.699 18.717 1.00 89.69 100 GLY A C 1
ATOM 789 O O . GLY A 1 100 ? -3.060 3.140 19.831 1.00 89.69 100 GLY A O 1
ATOM 790 N N . SER A 1 101 ? -1.914 3.358 17.929 1.00 93.44 101 SER A N 1
ATOM 791 C CA . SER A 1 101 ? -1.297 4.619 18.343 1.00 93.44 101 SER A CA 1
ATOM 792 C C . SER A 1 101 ? -2.271 5.800 18.254 1.00 93.44 101 SER A C 1
ATOM 794 O O . SER A 1 101 ? -3.073 5.928 17.324 1.00 93.44 101 SER A O 1
ATOM 796 N N . LYS A 1 102 ? -2.135 6.757 19.183 1.00 92.94 102 LYS A N 1
ATOM 797 C CA . LYS A 1 102 ? -2.876 8.033 19.125 1.00 92.94 102 LYS A CA 1
ATOM 798 C C . LYS A 1 102 ? -2.559 8.823 17.850 1.00 92.94 102 LYS A C 1
ATOM 800 O O . LYS A 1 102 ? -3.415 9.550 17.347 1.00 92.94 102 LYS A O 1
ATOM 805 N N . THR A 1 103 ? -1.342 8.672 17.323 1.00 95.50 103 THR A N 1
ATOM 806 C CA . THR A 1 103 ? -0.905 9.301 16.071 1.00 95.50 103 THR A CA 1
ATOM 807 C C . THR A 1 103 ? -1.686 8.762 14.878 1.00 95.50 103 THR A C 1
ATOM 809 O O . THR A 1 103 ? -2.183 9.562 14.084 1.00 95.50 103 THR A O 1
ATOM 812 N N . LEU A 1 104 ? -1.858 7.437 14.774 1.00 95.50 104 LEU A N 1
ATOM 813 C CA . LEU A 1 104 ? -2.674 6.806 13.735 1.00 95.50 104 LEU A CA 1
ATOM 814 C C . LEU A 1 104 ? -4.114 7.329 13.784 1.00 95.50 104 LEU A C 1
ATOM 816 O O . LEU A 1 104 ? -4.610 7.835 12.778 1.00 95.50 104 LEU A O 1
ATOM 820 N N . ALA A 1 105 ? -4.743 7.306 14.964 1.00 93.75 105 ALA A N 1
ATOM 821 C CA . ALA A 1 105 ? -6.110 7.794 15.152 1.00 93.75 105 ALA A CA 1
ATOM 822 C C . ALA A 1 105 ? -6.258 9.281 14.776 1.00 93.75 105 ALA A C 1
ATOM 824 O O . ALA A 1 105 ? -7.195 9.667 14.074 1.00 93.75 105 ALA A O 1
ATOM 825 N N . GLY A 1 106 ? -5.307 10.128 15.186 1.00 95.69 106 GLY A N 1
ATOM 826 C CA . GLY A 1 106 ? -5.299 11.553 14.851 1.00 95.69 106 GLY A CA 1
ATOM 827 C C . GLY A 1 106 ? -5.126 11.821 13.353 1.00 95.69 106 GLY A C 1
ATOM 828 O O . GLY A 1 106 ? -5.838 12.656 12.786 1.00 95.69 106 GLY A O 1
ATOM 829 N N . LYS A 1 107 ? -4.213 11.099 12.689 1.00 96.94 107 LYS A N 1
ATOM 830 C CA . LYS A 1 107 ? -4.002 11.201 11.238 1.00 96.94 107 LYS A CA 1
ATOM 831 C C . LYS A 1 107 ? -5.216 10.708 10.460 1.00 96.94 107 LYS A C 1
ATOM 833 O O . LYS A 1 107 ? -5.647 11.412 9.552 1.00 96.94 107 LYS A O 1
ATOM 838 N N . LEU A 1 108 ? -5.801 9.573 10.843 1.00 96.81 108 LEU A N 1
ATOM 839 C CA . LEU A 1 108 ? -7.012 9.039 10.218 1.00 96.81 108 LEU A CA 1
ATOM 840 C C . LEU A 1 108 ? -8.184 10.013 10.365 1.00 96.81 108 LE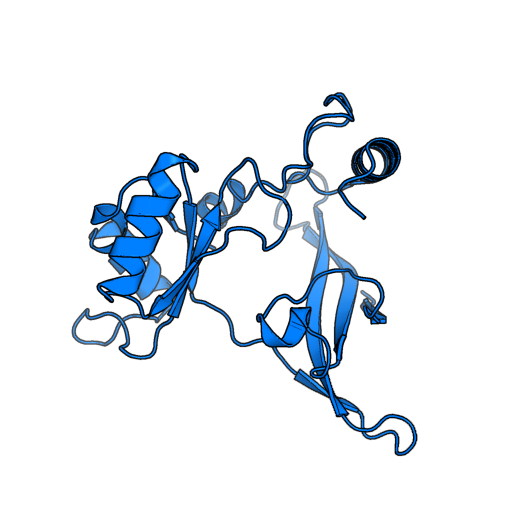U A C 1
ATOM 842 O O . LEU A 1 108 ? -8.796 10.377 9.366 1.00 96.81 108 LEU A O 1
ATOM 846 N N . LYS A 1 109 ? -8.437 10.533 11.573 1.00 96.38 109 LYS A N 1
ATOM 847 C CA . LYS A 1 109 ? -9.495 11.529 11.815 1.00 96.38 109 LYS A CA 1
ATOM 848 C C . LYS A 1 109 ? -9.349 12.769 10.931 1.00 96.38 109 LYS A C 1
ATOM 850 O O . LYS A 1 109 ? -10.345 13.318 10.470 1.00 96.38 109 LYS A O 1
ATOM 855 N N . ASN A 1 110 ? -8.123 13.242 10.712 1.00 96.12 110 ASN A N 1
ATOM 856 C CA . ASN A 1 110 ? -7.874 14.377 9.825 1.00 96.12 110 ASN A CA 1
ATOM 857 C C . ASN A 1 110 ? -7.999 13.999 8.345 1.00 96.12 110 ASN A C 1
ATOM 859 O O . ASN A 1 110 ? -8.598 14.759 7.590 1.00 96.12 110 ASN A O 1
ATOM 863 N N . GLY A 1 111 ? -7.483 12.835 7.946 1.00 94.81 111 GLY A N 1
ATOM 864 C CA . GLY A 1 111 ? -7.603 12.313 6.585 1.00 94.81 111 GLY A CA 1
ATOM 865 C C . GLY A 1 111 ? -9.060 12.140 6.164 1.00 94.81 111 GLY A C 1
ATOM 866 O O . GLY A 1 111 ? -9.431 12.575 5.076 1.00 94.81 111 GLY A O 1
ATOM 867 N N . LEU A 1 112 ? -9.904 11.628 7.065 1.00 95.62 112 LEU A N 1
ATOM 868 C CA . LEU A 1 112 ? -11.331 11.393 6.827 1.00 95.62 112 LEU A CA 1
ATOM 869 C C . LEU A 1 112 ? -12.157 12.664 6.564 1.00 95.62 112 LEU A C 1
ATOM 871 O O . LEU A 1 112 ? -13.271 12.589 6.054 1.00 95.62 112 LEU A O 1
ATOM 875 N N . LYS A 1 113 ? -11.616 13.854 6.857 1.00 94.94 113 LYS A N 1
ATOM 876 C CA . LYS A 1 113 ? -12.265 15.131 6.504 1.00 94.94 113 LYS A CA 1
ATOM 877 C C . LYS A 1 113 ? -12.262 15.399 4.998 1.00 94.94 113 LYS A C 1
ATOM 879 O O . LYS A 1 113 ? -13.072 16.187 4.522 1.00 94.94 113 LYS A O 1
ATOM 884 N N . ILE A 1 114 ? -11.318 14.801 4.273 1.00 91.94 114 ILE A N 1
ATOM 885 C CA . ILE A 1 114 ? -11.092 15.021 2.837 1.00 91.94 114 ILE A CA 1
ATOM 886 C C . ILE A 1 114 ? -11.332 13.719 2.065 1.00 91.94 114 ILE A C 1
ATOM 888 O O . ILE A 1 114 ? -11.900 13.725 0.976 1.00 91.94 114 ILE A O 1
ATOM 892 N N . ILE A 1 115 ? -10.903 12.598 2.639 1.00 93.12 115 ILE A N 1
ATOM 893 C CA . ILE A 1 115 ? -10.928 11.269 2.039 1.00 93.12 115 ILE A CA 1
ATOM 894 C C . ILE A 1 115 ? -12.049 10.484 2.701 1.00 93.12 115 ILE A C 1
ATOM 896 O O . ILE A 1 115 ? -11.988 10.234 3.892 1.00 93.12 115 ILE A O 1
ATOM 900 N N . LYS A 1 116 ? -13.071 10.077 1.951 1.00 92.25 116 LYS A N 1
ATOM 901 C CA . LYS A 1 116 ? -14.248 9.423 2.551 1.00 92.25 116 LYS A CA 1
ATOM 902 C C . LYS A 1 116 ? -13.948 8.048 3.151 1.00 92.25 116 LYS A C 1
ATOM 904 O O . LYS A 1 116 ? -14.668 7.603 4.034 1.00 92.25 116 LYS A O 1
ATOM 909 N N . GLU A 1 117 ? -12.929 7.376 2.630 1.00 95.38 117 GLU A N 1
ATOM 910 C CA . GLU A 1 117 ? -12.709 5.959 2.879 1.00 95.38 117 GLU A CA 1
ATOM 911 C C . GLU A 1 117 ? -11.239 5.593 2.658 1.00 95.38 117 GLU A C 1
ATOM 913 O O . GLU A 1 117 ? -10.613 6.003 1.670 1.00 95.38 117 GLU A O 1
ATOM 918 N N . PHE A 1 118 ? -10.701 4.794 3.573 1.00 97.62 118 PHE A N 1
ATOM 919 C CA . PHE A 1 118 ? -9.390 4.171 3.465 1.00 97.62 118 PHE A CA 1
ATOM 920 C C . PHE A 1 118 ? -9.528 2.652 3.483 1.00 97.62 118 PHE A C 1
ATOM 922 O O . PHE A 1 118 ? -10.448 2.117 4.079 1.00 97.62 118 PHE A O 1
ATOM 929 N N . VAL A 1 119 ? -8.555 1.958 2.907 1.00 97.19 119 VAL A N 1
ATOM 930 C CA . VAL A 1 119 ? -8.310 0.541 3.176 1.00 97.19 119 VAL A CA 1
ATOM 931 C C . VAL A 1 119 ? -7.072 0.420 4.058 1.00 97.19 119 VAL A C 1
ATOM 933 O O . VAL A 1 119 ? -6.003 0.935 3.715 1.00 97.19 119 VAL A O 1
ATOM 936 N N . ALA A 1 120 ? -7.218 -0.260 5.189 1.00 97.31 120 ALA A N 1
ATOM 937 C CA . ALA A 1 120 ? -6.146 -0.638 6.095 1.00 97.31 120 ALA A CA 1
ATOM 938 C C . ALA A 1 120 ? -5.485 -1.945 5.648 1.00 97.31 120 ALA A C 1
ATOM 940 O O . ALA A 1 120 ? -6.152 -2.923 5.317 1.00 97.31 120 ALA A O 1
ATOM 941 N N . GLN A 1 121 ? -4.156 -1.969 5.672 1.00 95.44 121 GLN A N 1
ATOM 942 C CA . GLN A 1 121 ? -3.334 -3.167 5.509 1.00 95.44 121 GLN A CA 1
ATOM 943 C C . GLN A 1 121 ? -2.165 -3.105 6.490 1.00 95.44 121 GLN A C 1
ATOM 945 O O . GLN A 1 121 ? -1.754 -2.016 6.892 1.00 95.44 121 GLN A O 1
ATOM 950 N N . ALA A 1 122 ? -1.582 -4.250 6.835 1.00 94.12 122 ALA A N 1
ATOM 951 C CA . ALA A 1 122 ? -0.268 -4.256 7.467 1.00 94.12 122 ALA A CA 1
ATOM 952 C C . ALA A 1 122 ? 0.751 -3.565 6.552 1.00 94.12 122 ALA A C 1
ATOM 954 O O . ALA A 1 122 ? 0.762 -3.808 5.340 1.00 94.12 122 ALA A O 1
ATOM 955 N N . GLU A 1 123 ? 1.595 -2.696 7.109 1.00 92.88 123 GLU A N 1
ATOM 956 C CA . GLU A 1 123 ? 2.692 -2.133 6.332 1.00 92.88 123 GLU A CA 1
ATOM 957 C C . GLU A 1 123 ? 3.736 -3.217 6.096 1.00 92.88 123 GLU A C 1
ATOM 959 O O . GLU A 1 123 ? 4.261 -3.830 7.026 1.00 92.88 123 GLU A O 1
ATOM 964 N N . LEU A 1 124 ? 4.023 -3.448 4.822 1.00 87.56 124 LEU A N 1
ATOM 965 C CA . LEU A 1 124 ? 4.998 -4.438 4.407 1.00 87.56 124 LEU A CA 1
ATOM 966 C C . LEU A 1 124 ? 6.386 -3.811 4.400 1.00 87.56 124 LEU A C 1
ATOM 968 O O . LEU A 1 124 ? 6.590 -2.708 3.886 1.00 87.56 124 LEU A O 1
ATOM 972 N N . THR A 1 125 ? 7.360 -4.552 4.914 1.00 86.56 125 THR A N 1
ATOM 973 C CA . THR A 1 125 ? 8.765 -4.194 4.749 1.00 86.56 125 THR A CA 1
ATOM 974 C C . THR A 1 125 ? 9.133 -4.309 3.278 1.00 86.56 125 THR A C 1
ATOM 976 O O . THR A 1 125 ? 8.954 -5.358 2.662 1.00 86.56 125 THR A O 1
ATOM 979 N N . ILE A 1 126 ? 9.680 -3.232 2.719 1.00 89.12 126 ILE A N 1
ATOM 980 C CA . ILE A 1 126 ? 10.186 -3.238 1.347 1.00 89.12 126 ILE A CA 1
ATOM 981 C C . ILE A 1 126 ? 11.337 -4.237 1.247 1.00 89.12 126 ILE A C 1
ATOM 983 O O . 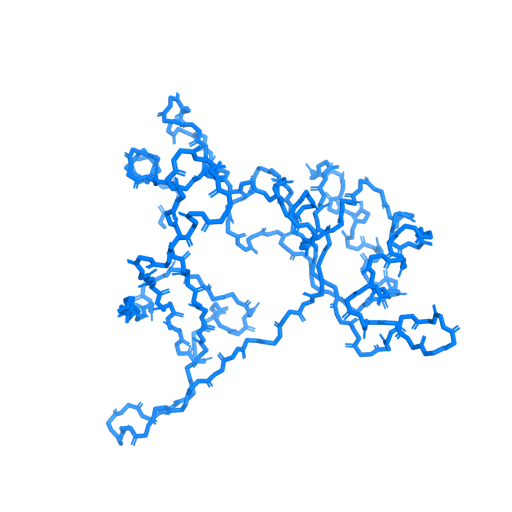ILE A 1 126 ? 12.355 -4.097 1.936 1.00 89.12 126 ILE A O 1
ATOM 987 N N . 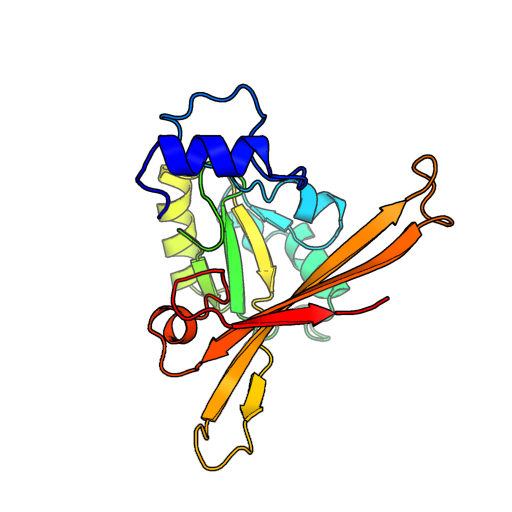THR A 1 127 ? 11.172 -5.229 0.376 1.00 90.94 127 THR A N 1
ATOM 988 C CA . THR A 1 127 ? 12.221 -6.193 0.061 1.00 90.94 127 THR A CA 1
ATOM 989 C C . THR A 1 127 ? 13.353 -5.495 -0.679 1.00 90.94 127 THR A C 1
ATOM 991 O O . THR A 1 127 ? 13.129 -4.617 -1.514 1.00 90.94 127 THR A O 1
ATOM 994 N N . ARG A 1 128 ? 14.588 -5.876 -0.351 1.00 90.94 128 ARG A N 1
ATOM 995 C CA . ARG A 1 128 ? 15.804 -5.284 -0.906 1.00 90.94 128 ARG A CA 1
ATOM 996 C C . ARG A 1 128 ? 16.663 -6.342 -1.566 1.00 90.94 128 ARG A C 1
ATOM 998 O O . ARG A 1 128 ? 16.740 -7.471 -1.086 1.00 90.94 128 ARG A O 1
ATOM 1005 N N . VAL A 1 129 ? 17.330 -5.946 -2.639 1.00 89.69 129 VAL A N 1
ATOM 1006 C CA . VAL A 1 129 ? 18.459 -6.670 -3.221 1.00 89.69 129 VAL A CA 1
ATOM 1007 C C . VAL A 1 129 ? 19.711 -5.820 -3.073 1.00 89.69 129 VAL A C 1
ATOM 1009 O O . VAL A 1 129 ? 19.648 -4.592 -3.116 1.00 89.69 129 VAL A O 1
ATOM 1012 N N . PHE A 1 130 ? 20.853 -6.473 -2.890 1.00 88.44 130 PHE A N 1
ATOM 1013 C CA . PHE A 1 130 ? 22.135 -5.787 -2.847 1.00 88.44 130 PHE A CA 1
ATOM 1014 C C . PHE A 1 130 ? 22.818 -5.918 -4.205 1.00 88.44 130 PHE A C 1
ATOM 1016 O O . PHE A 1 130 ? 23.058 -7.031 -4.674 1.00 88.44 130 PHE A O 1
ATOM 1023 N N . ASN A 1 131 ? 23.124 -4.789 -4.841 1.00 79.38 131 ASN A N 1
ATOM 1024 C CA . ASN A 1 131 ? 23.910 -4.781 -6.061 1.00 79.38 131 ASN A CA 1
ATOM 1025 C C . ASN A 1 131 ? 25.382 -5.003 -5.709 1.00 79.38 131 ASN A C 1
ATOM 1027 O O . ASN A 1 131 ? 26.017 -4.160 -5.073 1.00 79.38 131 ASN A O 1
ATOM 1031 N N . THR A 1 132 ? 25.915 -6.149 -6.124 1.00 80.31 132 THR A N 1
ATOM 1032 C CA . THR A 1 132 ? 27.318 -6.521 -5.921 1.00 80.31 132 THR A CA 1
ATOM 1033 C C . THR A 1 132 ? 28.241 -5.969 -7.006 1.00 80.31 132 THR A C 1
ATOM 1035 O O . THR A 1 132 ? 29.454 -6.143 -6.903 1.00 80.31 132 THR A O 1
ATOM 1038 N N . ASN A 1 133 ? 27.707 -5.293 -8.033 1.00 77.50 133 ASN A N 1
ATOM 1039 C CA . ASN A 1 133 ? 28.513 -4.655 -9.067 1.00 77.50 133 ASN A CA 1
ATOM 1040 C C . ASN A 1 133 ? 29.361 -3.518 -8.454 1.00 77.50 133 ASN A C 1
ATOM 1042 O O . ASN A 1 133 ? 28.788 -2.529 -7.989 1.00 77.50 133 ASN A O 1
ATOM 1046 N N . PRO A 1 134 ? 30.705 -3.597 -8.503 1.00 71.38 134 PRO A N 1
ATOM 1047 C CA . PRO A 1 134 ? 31.588 -2.591 -7.911 1.00 71.38 134 PRO A CA 1
ATOM 1048 C C . PRO A 1 134 ? 31.447 -1.188 -8.513 1.00 71.38 134 PRO A C 1
ATOM 1050 O O . PRO A 1 134 ? 31.811 -0.211 -7.865 1.00 71.38 134 PRO A O 1
ATOM 1053 N N . SER A 1 135 ? 30.930 -1.069 -9.739 1.00 67.06 135 SER A N 1
ATOM 1054 C CA . SER A 1 135 ? 30.693 0.220 -10.400 1.00 67.06 135 SER A CA 1
ATOM 1055 C C . SER A 1 135 ? 29.405 0.902 -9.934 1.00 67.06 135 SER A C 1
ATOM 1057 O O . SER A 1 135 ? 29.279 2.116 -10.070 1.00 67.06 135 SER A O 1
ATOM 1059 N N . HIS A 1 136 ? 28.463 0.141 -9.368 1.00 66.12 136 HIS A N 1
ATOM 1060 C CA . HIS A 1 136 ? 27.181 0.643 -8.865 1.00 66.12 136 HIS A CA 1
ATOM 1061 C C . HIS A 1 136 ? 26.759 -0.080 -7.571 1.00 66.12 136 HIS A C 1
ATOM 1063 O O . HIS A 1 136 ? 25.671 -0.664 -7.526 1.00 66.12 136 HIS A O 1
ATOM 1069 N N . PRO A 1 137 ? 27.603 -0.084 -6.523 1.00 69.75 137 PRO A N 1
ATOM 1070 C CA . PRO A 1 137 ? 27.307 -0.812 -5.300 1.00 69.75 137 PRO A CA 1
ATOM 1071 C C . PRO A 1 137 ? 26.149 -0.135 -4.564 1.00 69.75 137 PRO A C 1
ATOM 1073 O O . PRO A 1 137 ? 26.063 1.093 -4.518 1.00 69.75 137 PRO A O 1
ATOM 1076 N N . GLY A 1 138 ? 25.262 -0.921 -3.958 1.00 82.69 138 GLY A N 1
ATOM 1077 C CA . GLY A 1 138 ? 24.196 -0.356 -3.136 1.00 82.69 138 GLY A CA 1
ATOM 1078 C C . GLY A 1 138 ? 22.998 -1.268 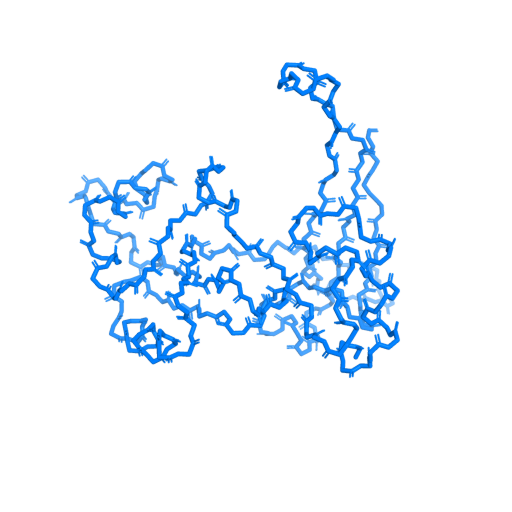-2.938 1.00 82.69 138 GLY A C 1
ATOM 1079 O O . GLY A 1 138 ? 22.799 -2.248 -3.654 1.00 82.69 138 GLY A O 1
ATOM 1080 N N . SER A 1 139 ? 22.187 -0.919 -1.945 1.00 89.62 139 SER A N 1
ATOM 1081 C CA . SER A 1 139 ? 20.900 -1.558 -1.702 1.00 89.62 139 SER A CA 1
ATOM 1082 C C . SER A 1 139 ? 19.824 -0.935 -2.593 1.00 89.62 139 SER A C 1
ATOM 1084 O O . SER A 1 139 ? 19.758 0.285 -2.771 1.00 89.62 139 SER A O 1
ATOM 1086 N N . ILE A 1 140 ? 18.997 -1.794 -3.178 1.00 90.62 140 ILE A N 1
ATOM 1087 C CA . ILE A 1 140 ? 17.921 -1.432 -4.092 1.00 90.62 140 ILE A CA 1
ATOM 1088 C C . ILE A 1 140 ? 16.642 -2.072 -3.560 1.00 90.62 140 ILE A C 1
ATOM 1090 O O . ILE A 1 140 ? 16.533 -3.299 -3.483 1.00 90.62 140 ILE A O 1
ATOM 1094 N N . GLY A 1 141 ? 15.672 -1.245 -3.177 1.00 92.06 141 GLY A N 1
ATOM 1095 C CA . GLY A 1 141 ? 14.343 -1.716 -2.806 1.00 92.06 141 GLY A CA 1
ATOM 1096 C C . GLY A 1 141 ? 13.528 -2.052 -4.051 1.00 92.06 141 GLY A C 1
ATOM 1097 O O . GLY A 1 141 ? 13.646 -1.372 -5.073 1.00 92.06 141 GLY A O 1
ATOM 1098 N N . TYR A 1 142 ? 12.694 -3.088 -3.982 1.00 92.56 142 TYR A N 1
ATOM 1099 C CA . TYR A 1 142 ? 11.864 -3.479 -5.117 1.00 92.56 142 TYR A CA 1
ATOM 1100 C C . TYR A 1 142 ? 10.444 -3.887 -4.727 1.00 92.56 142 TYR A C 1
ATOM 1102 O O . TYR A 1 142 ? 10.148 -4.213 -3.577 1.00 92.56 142 TYR A O 1
ATOM 1110 N N . ILE A 1 143 ? 9.562 -3.841 -5.723 1.00 90.94 143 ILE A N 1
ATOM 1111 C CA . ILE A 1 143 ? 8.232 -4.443 -5.689 1.00 90.94 143 ILE A CA 1
ATOM 1112 C C . ILE A 1 143 ? 7.975 -5.150 -7.016 1.00 90.94 143 ILE A C 1
ATOM 1114 O O . ILE A 1 143 ? 8.308 -4.621 -8.080 1.00 90.94 143 ILE A O 1
ATOM 1118 N N . ASP A 1 144 ? 7.348 -6.317 -6.938 1.00 91.62 144 ASP A N 1
ATOM 1119 C CA . ASP A 1 144 ? 6.956 -7.094 -8.106 1.00 91.62 144 ASP A CA 1
ATOM 1120 C C . ASP A 1 144 ? 5.491 -6.825 -8.447 1.00 91.62 144 ASP A C 1
ATOM 1122 O O . ASP A 1 144 ? 4.613 -6.799 -7.582 1.00 91.62 144 ASP A O 1
ATOM 1126 N N . ARG A 1 145 ? 5.231 -6.595 -9.731 1.00 87.56 145 ARG A N 1
ATOM 1127 C CA . ARG A 1 145 ? 3.899 -6.495 -10.323 1.00 87.56 145 ARG A CA 1
ATOM 1128 C C . ARG A 1 145 ? 3.713 -7.721 -11.194 1.00 87.56 145 ARG A C 1
ATOM 1130 O O . ARG A 1 145 ? 4.328 -7.814 -12.251 1.00 87.56 145 ARG A O 1
ATOM 1137 N N . LEU A 1 146 ? 2.917 -8.666 -10.716 1.00 89.06 146 LEU A N 1
ATOM 1138 C CA . LEU A 1 146 ? 2.655 -9.924 -11.406 1.00 89.06 146 LEU A CA 1
ATOM 1139 C C . LEU A 1 146 ? 1.377 -9.790 -12.230 1.00 89.06 146 LEU A C 1
ATOM 1141 O O . LEU A 1 146 ? 0.384 -9.244 -11.745 1.00 89.06 146 LEU A O 1
ATOM 1145 N N . PHE A 1 147 ? 1.407 -10.287 -13.460 1.00 87.50 147 PHE A N 1
ATOM 1146 C CA . PHE A 1 147 ? 0.253 -10.340 -14.342 1.00 87.50 147 PHE A CA 1
ATOM 1147 C C . PHE A 1 147 ? -0.282 -11.767 -14.386 1.00 87.50 147 PHE A C 1
ATOM 1149 O O . PHE A 1 147 ? 0.451 -12.736 -14.595 1.00 87.50 147 PHE A O 1
ATOM 1156 N N . LEU A 1 148 ? -1.585 -11.876 -14.155 1.00 87.38 148 LEU A N 1
ATOM 1157 C CA . LEU A 1 148 ? -2.329 -13.124 -14.174 1.00 87.38 148 LEU A CA 1
ATOM 1158 C C . LEU A 1 148 ? -3.366 -13.037 -15.291 1.00 87.38 148 LEU A C 1
ATOM 1160 O O . LEU A 1 148 ? -4.000 -11.996 -15.470 1.00 87.38 148 LEU A O 1
ATOM 1164 N N . TYR A 1 149 ? -3.534 -14.128 -16.027 1.00 85.62 149 TYR A N 1
ATOM 1165 C CA . TYR A 1 149 ? -4.591 -14.296 -17.015 1.00 85.62 149 TYR A CA 1
ATOM 1166 C C . TYR A 1 149 ? -5.545 -15.384 -16.539 1.00 85.62 149 TYR A C 1
ATOM 1168 O O . TYR A 1 149 ? -5.096 -16.459 -16.151 1.00 85.62 149 TYR A O 1
ATOM 1176 N N . THR A 1 150 ? -6.847 -15.115 -16.588 1.00 86.06 150 THR A N 1
ATOM 1177 C CA . THR A 1 150 ? -7.884 -16.083 -16.227 1.00 86.06 150 THR A CA 1
ATOM 1178 C C . THR A 1 150 ? -8.738 -16.375 -17.453 1.00 86.06 150 THR A C 1
ATOM 1180 O O . THR A 1 150 ? -9.476 -15.504 -17.918 1.00 86.06 150 THR A O 1
ATOM 1183 N N . GLU A 1 151 ? -8.647 -17.600 -17.972 1.00 86.50 151 GLU A N 1
ATOM 1184 C CA . GLU A 1 151 ? -9.493 -18.051 -19.081 1.00 86.50 151 GLU A CA 1
ATOM 1185 C C . GLU A 1 151 ? -10.945 -18.216 -18.597 1.00 86.50 151 GLU A C 1
ATOM 1187 O O . GLU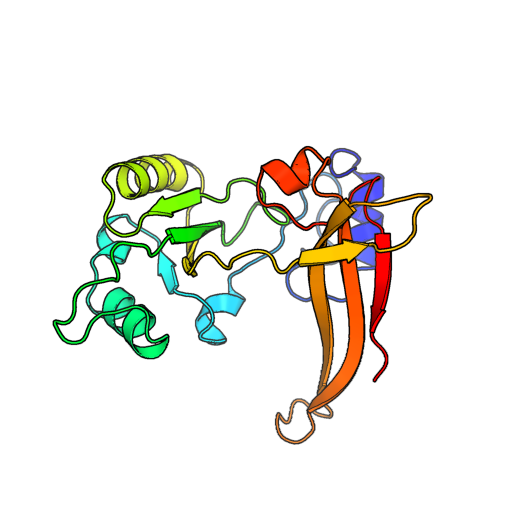 A 1 151 ? -11.206 -18.838 -17.563 1.00 86.50 151 GLU A O 1
ATOM 1192 N N . ASP A 1 152 ? -11.893 -17.624 -19.328 1.00 86.31 152 ASP A N 1
ATOM 1193 C CA . ASP A 1 152 ? -13.340 -17.679 -19.062 1.00 86.31 152 ASP A CA 1
ATOM 1194 C C . ASP A 1 152 ? -13.757 -17.298 -17.624 1.00 86.31 152 ASP A C 1
ATOM 1196 O O . ASP A 1 152 ? -14.791 -17.741 -17.124 1.00 86.31 152 ASP A O 1
ATOM 1200 N N . GLY A 1 153 ? -12.945 -16.499 -16.921 1.00 78.75 153 GLY A N 1
ATOM 1201 C CA . GLY A 1 153 ? -13.225 -16.056 -15.548 1.00 78.75 153 GLY A CA 1
ATOM 1202 C C . GLY A 1 153 ? -13.187 -17.161 -14.482 1.00 78.75 153 GLY A C 1
ATOM 1203 O O . GLY A 1 153 ? -13.616 -16.926 -13.355 1.00 78.75 153 GLY A O 1
ATOM 1204 N N . THR A 1 154 ? -12.680 -18.352 -14.812 1.00 84.75 154 THR A N 1
ATOM 1205 C CA . THR A 1 154 ? -12.634 -19.508 -13.905 1.00 84.75 154 THR A CA 1
ATOM 1206 C C . THR A 1 154 ? -11.306 -19.535 -13.129 1.00 84.75 154 THR A C 1
ATOM 1208 O O . THR A 1 154 ? -10.260 -19.691 -13.762 1.00 84.75 154 THR A O 1
ATOM 1211 N N . PRO A 1 155 ? -11.288 -19.402 -11.784 1.00 84.94 155 PRO A N 1
ATOM 1212 C CA . PRO A 1 155 ? -10.050 -19.301 -11.002 1.00 84.94 155 PRO A CA 1
ATOM 1213 C C . PRO A 1 155 ? -9.057 -20.448 -11.221 1.00 84.94 155 PRO A C 1
ATOM 1215 O O . PRO A 1 155 ? -7.854 -20.202 -11.288 1.00 84.94 155 PRO A O 1
ATOM 1218 N N . GLU A 1 156 ? -9.546 -21.674 -11.408 1.00 88.75 156 GLU A N 1
ATOM 1219 C CA . GLU A 1 156 ? -8.753 -22.880 -11.687 1.00 88.75 156 GLU A CA 1
ATOM 1220 C C . GLU A 1 156 ? -7.981 -22.792 -13.011 1.00 88.75 156 GLU A C 1
ATOM 1222 O O . GLU A 1 156 ? -6.998 -23.503 -13.207 1.00 88.75 156 GLU A O 1
ATOM 1227 N N . LYS A 1 157 ? -8.410 -21.902 -13.910 1.00 90.62 157 LYS A N 1
ATOM 1228 C CA . LYS A 1 157 ? -7.761 -21.596 -15.187 1.00 90.62 157 LYS A CA 1
ATOM 1229 C C . LYS A 1 157 ? -6.962 -20.290 -15.145 1.00 90.62 157 LYS A C 1
ATOM 1231 O O . LYS A 1 157 ? -6.735 -19.657 -16.177 1.00 90.62 157 LYS A O 1
ATOM 1236 N N . THR A 1 158 ? -6.552 -19.858 -13.955 1.00 90.31 158 THR A N 1
ATOM 1237 C CA . THR A 1 158 ? -5.668 -18.701 -13.804 1.00 90.31 158 THR A CA 1
ATOM 1238 C C . THR A 1 158 ? -4.218 -19.119 -14.014 1.00 90.31 158 THR A C 1
ATOM 1240 O O . THR A 1 158 ? -3.719 -20.015 -13.336 1.00 90.31 158 THR A O 1
ATOM 1243 N N . MET A 1 159 ? -3.523 -18.445 -14.927 1.00 91.62 159 MET A N 1
ATOM 1244 C CA . MET A 1 159 ? -2.105 -18.654 -15.217 1.00 91.62 159 MET A CA 1
ATOM 1245 C C . MET A 1 159 ? -1.290 -17.381 -15.004 1.00 91.62 159 MET A C 1
ATOM 1247 O O . MET A 1 159 ? -1.758 -16.266 -15.245 1.00 91.62 159 MET A O 1
ATOM 1251 N N . PHE A 1 160 ? -0.048 -17.562 -14.561 1.00 92.31 160 PHE A N 1
ATOM 1252 C CA . PHE A 1 160 ? 0.947 -16.500 -14.528 1.00 92.31 160 PHE A CA 1
ATOM 1253 C C . PHE A 1 160 ? 1.487 -16.263 -15.937 1.00 92.31 160 PHE A C 1
ATOM 1255 O O . PHE A 1 160 ? 1.891 -17.208 -16.608 1.00 92.31 160 PHE A O 1
ATOM 1262 N N . ILE A 1 161 ? 1.475 -15.006 -16.381 1.00 92.81 161 ILE A N 1
ATOM 1263 C CA . ILE A 1 161 ? 1.899 -14.622 -17.738 1.00 92.81 161 ILE A CA 1
ATOM 1264 C C . ILE A 1 161 ? 3.116 -13.692 -17.731 1.00 92.81 161 ILE A C 1
ATOM 1266 O O . ILE A 1 161 ? 3.439 -13.077 -18.744 1.00 92.81 161 ILE A O 1
ATOM 1270 N N . GLY A 1 162 ? 3.790 -13.585 -16.587 1.00 94.25 162 GLY A N 1
ATOM 1271 C CA . GLY A 1 162 ? 4.943 -12.718 -16.393 1.00 94.25 162 GLY A CA 1
ATOM 1272 C C . GLY A 1 162 ? 4.628 -11.498 -15.534 1.00 94.25 162 GLY A C 1
ATOM 1273 O O . GLY A 1 162 ? 3.572 -11.375 -14.911 1.00 94.25 162 GLY A O 1
ATOM 1274 N N . GLY A 1 163 ? 5.578 -10.579 -15.453 1.00 92.50 163 GLY A N 1
ATOM 1275 C CA . GLY A 1 163 ? 5.499 -9.446 -14.548 1.00 92.50 163 GLY A CA 1
ATOM 1276 C C . GLY A 1 163 ? 6.602 -8.426 -14.759 1.00 92.50 163 GLY A C 1
ATOM 1277 O O . GLY A 1 163 ? 7.469 -8.556 -15.619 1.00 92.50 163 GLY A O 1
ATOM 1278 N N . LEU A 1 164 ? 6.569 -7.395 -13.928 1.00 92.69 164 LEU A N 1
ATOM 1279 C CA . LEU A 1 164 ? 7.568 -6.342 -13.893 1.00 92.69 164 LEU A CA 1
ATOM 1280 C C . LEU A 1 164 ? 8.030 -6.139 -12.460 1.00 92.69 164 LEU A C 1
ATOM 1282 O O . LEU A 1 164 ? 7.230 -5.900 -11.554 1.00 92.69 164 LEU A O 1
ATOM 1286 N N . ARG A 1 165 ? 9.339 -6.161 -12.268 1.00 92.69 165 ARG A N 1
ATOM 1287 C CA . ARG A 1 165 ? 9.994 -5.736 -11.044 1.00 92.69 165 ARG A CA 1
ATOM 1288 C C . ARG A 1 165 ? 10.355 -4.262 -11.164 1.00 92.69 165 ARG A C 1
ATOM 1290 O O . ARG A 1 165 ? 11.131 -3.867 -12.034 1.00 92.69 165 ARG A O 1
ATOM 1297 N N . ASN A 1 166 ? 9.793 -3.456 -10.271 1.00 91.56 166 ASN A N 1
ATOM 1298 C CA . ASN A 1 166 ? 10.131 -2.046 -10.132 1.00 91.56 166 ASN A CA 1
ATOM 1299 C C . ASN A 1 166 ? 11.201 -1.891 -9.051 1.00 91.56 166 ASN A C 1
ATOM 1301 O O . ASN A 1 166 ? 10.918 -2.125 -7.874 1.00 91.56 166 ASN A O 1
ATOM 1305 N N . LEU A 1 167 ? 12.407 -1.501 -9.452 1.00 91.06 167 LEU A N 1
ATOM 1306 C CA . LEU A 1 167 ? 13.573 -1.326 -8.593 1.00 91.06 167 LEU A CA 1
ATOM 1307 C C . LEU A 1 167 ? 13.870 0.159 -8.402 1.00 91.06 167 LEU A C 1
ATOM 1309 O O . LEU A 1 167 ? 13.901 0.923 -9.364 1.00 91.06 167 LEU A O 1
ATOM 1313 N N . ILE A 1 168 ? 14.137 0.562 -7.163 1.00 90.44 168 ILE A N 1
ATOM 1314 C CA . ILE A 1 168 ? 14.480 1.941 -6.818 1.00 90.44 168 ILE A CA 1
ATOM 1315 C C . ILE A 1 168 ? 15.692 1.911 -5.871 1.00 90.44 168 ILE A C 1
ATOM 1317 O O . ILE A 1 168 ? 15.629 1.252 -4.827 1.00 90.44 168 ILE A O 1
ATOM 1321 N N . PRO A 1 169 ? 16.802 2.591 -6.201 1.00 88.81 169 PRO A N 1
ATOM 1322 C CA . PRO A 1 169 ? 17.952 2.691 -5.304 1.00 88.81 169 PRO A CA 1
ATOM 1323 C C . PRO A 1 169 ? 17.580 3.321 -3.950 1.00 88.81 169 PRO A C 1
ATOM 1325 O O . PRO A 1 169 ? 16.808 4.277 -3.904 1.00 88.81 169 PRO A O 1
ATOM 1328 N N . ASP A 1 170 ? 18.163 2.843 -2.844 1.00 87.44 170 ASP A N 1
ATOM 1329 C CA . ASP A 1 170 ? 17.863 3.370 -1.496 1.00 87.44 170 ASP A CA 1
ATOM 1330 C C . ASP A 1 170 ? 18.238 4.856 -1.311 1.00 87.44 170 ASP A C 1
ATOM 1332 O O . ASP A 1 170 ? 17.693 5.519 -0.430 1.00 87.44 170 ASP A O 1
ATOM 1336 N N . GLY A 1 171 ? 19.118 5.405 -2.157 1.00 84.31 171 GLY A N 1
ATOM 1337 C CA . GLY A 1 171 ? 19.464 6.833 -2.160 1.00 84.31 171 GLY A CA 1
ATOM 1338 C C . GLY A 1 171 ? 18.358 7.759 -2.685 1.00 84.31 171 GLY A C 1
ATOM 1339 O O . GLY A 1 171 ? 18.453 8.975 -2.521 1.00 84.31 171 GLY A O 1
ATOM 1340 N N . GLU A 1 172 ? 17.307 7.215 -3.301 1.00 88.19 172 GLU A N 1
ATOM 1341 C CA . GLU A 1 172 ? 16.222 8.006 -3.873 1.00 88.19 172 GLU A CA 1
ATOM 1342 C C . GLU A 1 172 ? 15.245 8.524 -2.814 1.00 88.19 172 GLU A C 1
ATOM 1344 O O . GLU A 1 172 ? 14.807 7.805 -1.912 1.00 88.19 172 GLU A O 1
ATOM 1349 N N . VAL A 1 173 ? 14.800 9.773 -2.989 1.00 86.12 173 VAL A N 1
ATOM 1350 C CA . VAL A 1 173 ? 13.870 10.454 -2.067 1.00 86.12 173 VAL A CA 1
ATOM 1351 C C . VAL A 1 173 ? 12.568 9.672 -1.879 1.00 86.12 173 VAL A C 1
ATOM 1353 O O . VAL A 1 173 ? 11.990 9.665 -0.793 1.00 86.12 173 VAL A O 1
ATOM 1356 N N . GLU A 1 174 ? 12.080 9.013 -2.929 1.00 83.44 174 GLU A N 1
ATOM 1357 C CA . GLU A 1 174 ? 10.863 8.203 -2.846 1.00 83.44 174 GLU A CA 1
ATOM 1358 C C . GLU A 1 174 ? 11.087 6.893 -2.081 1.00 83.44 174 GLU A C 1
ATOM 1360 O O . GLU A 1 174 ? 10.211 6.489 -1.313 1.00 83.44 174 GLU A O 1
ATOM 1365 N N . MET A 1 175 ? 12.271 6.282 -2.186 1.00 86.19 175 MET A N 1
ATOM 1366 C CA . MET A 1 175 ? 12.602 5.090 -1.404 1.00 86.19 175 MET A CA 1
ATOM 1367 C C . MET A 1 175 ? 12.736 5.416 0.085 1.00 86.19 175 MET A C 1
ATOM 1369 O O . MET A 1 175 ? 12.191 4.692 0.918 1.00 86.19 175 MET A O 1
ATOM 1373 N N . ALA A 1 176 ? 13.327 6.565 0.429 1.00 83.81 176 ALA A N 1
ATOM 1374 C CA . ALA A 1 176 ? 13.381 7.052 1.810 1.00 83.81 176 ALA A CA 1
ATOM 1375 C C . ALA A 1 176 ? 11.983 7.243 2.441 1.00 83.81 176 ALA A C 1
ATOM 1377 O O . ALA A 1 176 ? 11.823 7.125 3.654 1.00 83.81 176 ALA A O 1
ATOM 1378 N N . LYS A 1 177 ? 10.948 7.494 1.627 1.00 84.69 177 LYS A N 1
ATOM 1379 C CA . LYS A 1 177 ? 9.538 7.582 2.063 1.00 84.69 177 LYS A CA 1
ATOM 1380 C C . LYS A 1 177 ? 8.812 6.230 2.076 1.00 84.69 177 LYS A C 1
ATOM 1382 O O . LYS A 1 177 ? 7.611 6.185 2.351 1.00 84.69 177 LYS A O 1
ATOM 1387 N N . GLY A 1 178 ? 9.492 5.143 1.721 1.00 83.94 178 GLY A N 1
ATOM 1388 C CA . GLY A 1 178 ? 8.889 3.824 1.556 1.00 83.94 178 GLY A CA 1
ATOM 1389 C C . GLY A 1 178 ? 7.940 3.733 0.353 1.00 83.94 178 GLY A C 1
ATOM 1390 O O . GLY A 1 178 ? 6.944 3.001 0.387 1.00 83.94 178 GLY A O 1
ATOM 1391 N N . ASN A 1 179 ? 8.191 4.516 -0.699 1.00 85.25 179 ASN A N 1
ATOM 1392 C CA . ASN A 1 179 ? 7.407 4.511 -1.928 1.00 85.25 179 ASN A CA 1
ATOM 1393 C C . ASN A 1 179 ? 8.190 3.818 -3.048 1.00 85.25 179 ASN A C 1
ATOM 1395 O O . ASN A 1 179 ? 9.058 4.416 -3.678 1.00 85.25 179 ASN A O 1
ATOM 1399 N N . VAL A 1 180 ? 7.826 2.570 -3.347 1.00 85.00 180 VAL A N 1
ATOM 1400 C CA . VAL A 1 180 ? 8.374 1.829 -4.492 1.00 85.00 180 VAL A CA 1
ATOM 1401 C C . VAL A 1 180 ? 7.405 1.945 -5.667 1.00 85.00 180 VAL A C 1
ATOM 1403 O O . VAL A 1 180 ? 6.506 1.125 -5.852 1.00 85.00 180 VAL A O 1
ATOM 1406 N N . HIS A 1 181 ? 7.532 3.021 -6.438 1.00 79.62 181 HIS A N 1
ATOM 1407 C CA . HIS A 1 181 ? 6.677 3.308 -7.596 1.00 79.62 181 HIS A CA 1
ATOM 1408 C C . HIS A 1 181 ? 7.497 3.840 -8.769 1.00 79.62 181 HIS A C 1
ATOM 1410 O O . HIS A 1 181 ? 8.654 4.211 -8.589 1.00 79.62 181 HIS A O 1
ATOM 1416 N N . GLY A 1 182 ? 6.912 3.815 -9.967 1.00 76.12 182 GLY A N 1
ATOM 1417 C CA . GLY A 1 182 ? 7.597 4.253 -11.178 1.00 76.12 182 GLY A CA 1
ATOM 1418 C C . GLY A 1 182 ? 7.935 5.742 -11.115 1.00 76.12 182 GLY A C 1
ATOM 1419 O O . GLY A 1 182 ? 7.047 6.583 -10.976 1.00 76.12 182 GLY A O 1
ATOM 1420 N N . ASN A 1 183 ? 9.217 6.069 -11.227 1.00 78.31 183 ASN A N 1
ATOM 1421 C CA . ASN A 1 183 ? 9.733 7.433 -11.289 1.00 78.31 183 ASN A CA 1
ATOM 1422 C C . ASN A 1 183 ? 10.953 7.482 -12.232 1.00 78.31 183 ASN A C 1
ATOM 1424 O O . ASN A 1 183 ? 11.278 6.488 -12.875 1.00 78.31 183 ASN A O 1
ATOM 1428 N N . PHE A 1 184 ? 11.620 8.632 -12.348 1.00 82.69 184 PHE A N 1
ATOM 1429 C CA . PHE A 1 184 ? 12.770 8.780 -13.254 1.00 82.69 184 PHE A CA 1
ATOM 1430 C C . PHE A 1 184 ? 14.010 7.971 -12.844 1.00 82.69 184 PHE A C 1
ATOM 1432 O O . PHE A 1 184 ? 14.878 7.748 -13.678 1.00 82.69 184 PHE A O 1
ATOM 1439 N N . ALA A 1 185 ? 14.083 7.531 -11.589 1.00 84.19 185 ALA A N 1
ATOM 1440 C CA . ALA A 1 185 ? 15.138 6.672 -11.065 1.00 84.19 185 ALA A CA 1
ATOM 1441 C C . ALA A 1 185 ? 14.739 5.184 -11.046 1.00 84.19 185 ALA A C 1
ATOM 1443 O O . ALA A 1 185 ? 15.512 4.345 -10.585 1.00 84.19 185 ALA A O 1
ATOM 1444 N N . ALA A 1 186 ? 13.533 4.849 -11.521 1.00 87.38 186 ALA A N 1
ATOM 1445 C CA . ALA A 1 186 ? 13.058 3.477 -11.576 1.00 87.38 186 ALA A CA 1
ATOM 1446 C C . ALA A 1 186 ? 13.841 2.667 -12.603 1.00 87.38 186 ALA A C 1
ATOM 1448 O O . ALA A 1 186 ? 13.908 3.015 -13.783 1.00 87.38 186 ALA A O 1
ATOM 1449 N N . ILE A 1 187 ? 14.384 1.548 -12.138 1.00 89.12 187 ILE A N 1
ATOM 1450 C CA . ILE A 1 187 ? 14.960 0.506 -12.974 1.00 89.12 187 ILE A CA 1
ATOM 1451 C C . ILE A 1 187 ? 13.892 -0.576 -13.109 1.00 89.12 187 ILE A C 1
ATOM 1453 O O . ILE A 1 187 ? 13.351 -1.065 -12.117 1.00 89.12 187 ILE A O 1
ATOM 1457 N N . TRP A 1 188 ? 13.575 -0.942 -14.343 1.00 89.75 188 TRP A N 1
ATOM 1458 C CA . TRP A 1 188 ? 12.581 -1.966 -14.635 1.00 89.75 188 TRP A CA 1
ATOM 1459 C C . TRP A 1 188 ? 13.289 -3.256 -15.021 1.00 89.75 188 TRP A C 1
ATOM 1461 O O . TRP A 1 188 ? 14.190 -3.241 -15.858 1.00 89.75 188 TRP A O 1
ATOM 1471 N N . ALA A 1 189 ? 12.876 -4.362 -14.413 1.00 90.56 189 ALA A N 1
ATOM 1472 C CA . ALA A 1 189 ? 13.289 -5.696 -14.820 1.00 90.56 189 ALA A CA 1
ATOM 1473 C C . ALA A 1 189 ? 12.052 -6.539 -15.120 1.00 90.56 189 ALA A C 1
ATOM 1475 O O . ALA A 1 189 ? 11.047 -6.462 -14.414 1.00 90.56 189 ALA A O 1
ATOM 1476 N N . GLU A 1 190 ? 12.122 -7.331 -16.179 1.00 93.31 190 GLU A N 1
ATOM 1477 C CA . GLU A 1 190 ? 11.056 -8.255 -16.544 1.00 93.31 190 GLU A CA 1
ATOM 1478 C C . GLU A 1 190 ? 11.075 -9.485 -15.628 1.00 93.31 190 GLU A C 1
ATOM 1480 O O . GLU A 1 190 ? 12.136 -9.951 -15.204 1.00 93.31 190 GLU A O 1
ATOM 1485 N N . ILE A 1 191 ? 9.890 -9.992 -15.302 1.00 92.50 191 ILE A N 1
ATOM 1486 C CA . ILE A 1 191 ? 9.694 -11.273 -14.628 1.00 92.50 191 ILE A CA 1
ATOM 1487 C C . ILE A 1 191 ? 9.064 -12.200 -15.662 1.00 92.50 191 ILE A C 1
ATOM 1489 O 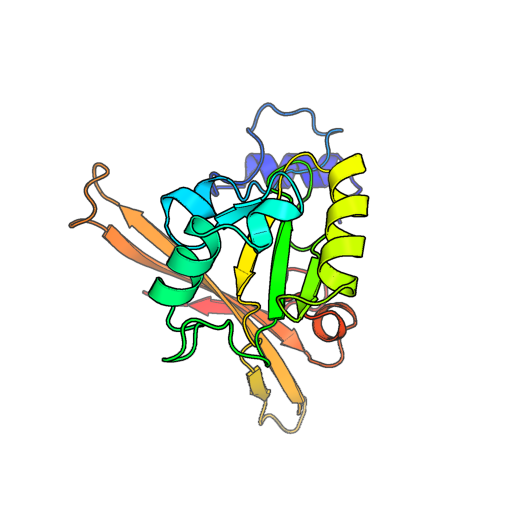O . ILE A 1 191 ? 7.935 -11.968 -16.088 1.00 92.50 191 ILE A O 1
ATOM 1493 N N . PHE A 1 192 ? 9.796 -13.230 -16.071 1.00 91.12 192 PHE A N 1
ATOM 1494 C CA . PHE A 1 192 ? 9.324 -14.196 -17.061 1.00 91.12 192 PHE A CA 1
ATOM 1495 C C . PHE A 1 192 ? 8.408 -15.248 -16.422 1.00 91.12 192 PHE A C 1
ATOM 1497 O O . PHE A 1 192 ? 8.587 -15.578 -15.246 1.00 91.12 192 PHE A O 1
ATOM 1504 N N . ALA A 1 193 ? 7.430 -15.723 -17.201 1.00 80.50 193 ALA A N 1
ATOM 1505 C CA . ALA A 1 193 ? 6.541 -16.834 -16.853 1.00 80.50 193 ALA A CA 1
ATOM 1506 C C . ALA A 1 193 ? 7.261 -18.189 -16.877 1.00 80.50 193 ALA A C 1
ATOM 1508 O O . ALA A 1 193 ? 8.188 -18.348 -17.706 1.00 80.50 193 ALA A O 1
#

Foldseek 3Di:
DQCDLVVQLVCQVPDPDPQWDHNPDRSNAGIKRAPPVCVVVLQWDKDQALCSLVDPVVLVSCVVVVQADPVSHGDQPWWKWWAQRIRDPACPLIDIGTRPDPVSSVSVNVSCVPGRMTIIHTDDDFDWDFDPPPVDTAIKTKDKAWDWDAPPPDPVRIDTAWTKIWIATCPDPCVVVVGRDDDPRTDIDIGHD